Protein AF-A0AA37JKJ1-F1 (afdb_monomer)

InterPro domains:
  IPR002508 N-acetylmuramoyl-L-alanine amidase, catalytic domain [PF01520] (2-113)
  IPR002508 N-acetylmuramoyl-L-alanine amidase, catalytic domain [SM00646] (4-113)
  IPR002508 N-acetylmuramoyl-L-alanine amidase, catalytic domain [cd02696] (2-113)
  IPR007730 Sporulation-like domain [PF05036] (124-194)
  IPR007730 Sporulation-like domain [PS51724] (121-196)
  IPR036680 Sporulation-like domain superfamily [G3DSA:3.30.70.1070] (126-193)
  IPR036680 Sporulation-like domain superfamily [SSF110997] (123-194)
  IPR050695 N-acetylmuramoyl-L-alanine amidase 3 [PTHR30404] (2-116)

Mean predicted aligned error: 9.99 Å

Radius of gyration: 24.41 Å; Cα contacts (8 Å, |Δi|>4): 371; chains: 1; bounding box: 53×32×64 Å

Nearest PDB structures (foldseek):
  1jwq-assembly1_A  TM=8.739E-01  e=6.784E-08  Paenibacillus polymyxa
  7tj4-assembly2_D  TM=7.695E-01  e=9.826E-08  Staphylococcus aureus
  1x60-assembly1_A  TM=9.039E-01  e=7.869E-06  Bacillus subtilis
  1xov-assembly1_A  TM=7.490E-01  e=4.598E-07  Listeria phage PSA
  8tcf-assembly1_C  TM=4.728E-01  e=2.220E-01  synthetic construct

Sequence (199 aa):
MEKATMANEAGADYFVSIHRNAMPIPGSASGVMSLVFENKGVPAQLANNINEELANTGFANLGIIERPGLVVLRRTEMPAVLVEVGFIDNEADNQLFDDNLHAIAEAIANGILTTIREGEAEQPEYYQIQTGAYRIRSLAEQQQNTLRSQGFPAFIVSEDGLFKVRAGAFRELDNAVRMEQELRRYGYNTFLVRRPAVS

Secondary structure (DSSP, 8-state):
-HHHHHHHHTT-S-EEEEEEE--SSTTS--SEEEEESSSSHHHHHHHHHHHHHHHHTT--EEEEEE-TT-HHHHH-SS-EEEEEEEETT-HHHHHHHHHTHHHHHHHHHHHHHHHHHHHHHHS-EEEEEEEEEESSHHHHHHHHHHHHHTT--EEEEEETTEEEEEEEEESSHHHHHHHHHHHHHTT---EEEEEEPP-

Solvent-accessible surface area (backbone atoms only — not comparable to full-atom values): 10563 Å² total; per-residue (Å²): 111,67,71,24,52,54,42,50,76,65,66,46,81,61,44,80,46,83,45,64,38,72,61,99,53,71,54,78,57,75,28,25,37,23,36,22,47,50,86,51,67,69,29,31,49,36,35,48,38,24,41,55,36,38,29,75,73,71,41,49,68,73,50,80,44,70,41,60,84,40,64,59,49,65,60,35,86,39,49,28,32,36,38,25,69,16,18,73,49,13,69,67,39,41,51,53,44,70,78,34,48,68,60,49,53,47,16,45,51,49,8,51,51,51,39,53,52,52,58,56,68,69,44,64,51,22,33,27,30,33,57,48,73,26,82,49,62,67,62,30,51,50,51,30,51,53,38,41,75,72,71,40,64,44,45,76,44,84,56,96,84,24,29,31,22,31,36,54,75,23,80,49,66,69,62,34,51,52,52,46,55,51,43,42,74,74,69,43,62,75,43,82,43,80,42,57,73,87,128

pLDDT: mean 93.98, std 7.83, range [48.06, 98.75]

Foldseek 3Di:
DVLQVVCVVVVHQEAEAEAAAADPDFQPDWFKFKEAQDCDDLLVQLRVQLLVLLVVLPGDRPYYHHDNVDPNRVRHPHRYMYIHQIHPSHPVSVVSCVVCVVSNVVSNVRSNVVSVVVVQVVQQKWKKKWQDKALDVVVLVVVQVVCVVVVFQWDWDCDPNITTIITDTHSDPVVNVVVNVVVVVVVTDIDIDIGGDDD

Organism: NCBI:txid154046

Structure (mmCIF, N/CA/C/O backbone):
data_AF-A0AA37JKJ1-F1
#
_entry.id   AF-A0AA37JKJ1-F1
#
loop_
_atom_site.group_PDB
_atom_site.id
_atom_site.type_symbol
_atom_site.label_atom_id
_atom_site.label_alt_id
_atom_site.label_comp_id
_atom_site.label_asym_id
_atom_site.label_entity_id
_atom_site.label_seq_id
_atom_site.pdbx_PDB_ins_code
_atom_site.Cartn_x
_atom_site.Cartn_y
_atom_site.Cartn_z
_atom_site.occupancy
_atom_site.B_iso_or_equiv
_atom_site.auth_seq_id
_atom_site.auth_comp_id
_atom_site.auth_asym_id
_atom_site.auth_atom_id
_atom_site.pdbx_PDB_model_num
ATOM 1 N N . MET A 1 1 ? -1.568 17.414 -12.843 1.00 62.47 1 MET A N 1
ATOM 2 C CA . MET A 1 1 ? -2.377 18.100 -11.811 1.00 62.47 1 MET A CA 1
ATOM 3 C C . MET A 1 1 ? -3.677 17.345 -11.621 1.00 62.47 1 MET A C 1
ATOM 5 O O . MET A 1 1 ? -3.889 16.849 -10.531 1.00 62.47 1 MET A O 1
ATOM 9 N N . GLU A 1 2 ? -4.422 17.133 -12.705 1.00 83.31 2 GLU A N 1
ATOM 10 C CA . GLU A 1 2 ? -5.650 16.328 -12.757 1.00 83.31 2 GLU A CA 1
ATOM 11 C C . GLU A 1 2 ? -5.558 14.975 -12.025 1.00 83.31 2 GLU A C 1
ATOM 13 O O . GLU A 1 2 ? -6.337 14.740 -11.115 1.00 83.31 2 GLU A O 1
ATOM 18 N N . LYS A 1 3 ? -4.534 14.147 -12.299 1.00 84.31 3 LYS A N 1
ATOM 19 C CA . LYS A 1 3 ? -4.380 12.825 -11.649 1.00 84.31 3 LYS A CA 1
ATOM 20 C C . LYS A 1 3 ? -4.323 12.863 -10.112 1.00 84.31 3 LYS A C 1
ATOM 22 O O . LYS A 1 3 ? -4.917 12.013 -9.465 1.00 84.31 3 LYS A O 1
ATOM 27 N N . ALA A 1 4 ? -3.601 13.828 -9.538 1.00 82.62 4 ALA A N 1
ATOM 28 C CA . ALA A 1 4 ? -3.486 13.953 -8.083 1.00 82.62 4 ALA A CA 1
ATOM 29 C C . ALA A 1 4 ? -4.799 14.465 -7.475 1.00 82.62 4 ALA A C 1
ATOM 31 O O . ALA A 1 4 ? -5.246 13.952 -6.460 1.00 82.62 4 ALA A O 1
ATOM 32 N N . THR A 1 5 ? -5.448 15.427 -8.139 1.00 87.50 5 THR A N 1
ATOM 33 C CA . THR A 1 5 ? -6.762 15.934 -7.727 1.00 87.50 5 THR A CA 1
ATOM 34 C C . THR A 1 5 ? -7.814 14.827 -7.731 1.00 87.50 5 THR A C 1
ATOM 36 O O . THR A 1 5 ? -8.482 14.649 -6.723 1.00 87.50 5 THR A O 1
ATOM 39 N N . MET A 1 6 ? -7.892 14.024 -8.798 1.00 87.75 6 MET A N 1
ATOM 40 C CA . MET A 1 6 ? -8.816 12.885 -8.878 1.00 87.75 6 MET A CA 1
ATOM 41 C C . MET A 1 6 ? -8.603 11.883 -7.738 1.00 87.75 6 MET A C 1
ATOM 43 O O . MET A 1 6 ? -9.569 11.399 -7.158 1.00 87.75 6 MET A O 1
ATOM 47 N N . ALA A 1 7 ? -7.346 11.571 -7.409 1.00 86.81 7 ALA A N 1
ATOM 48 C CA . ALA A 1 7 ? -7.027 10.642 -6.328 1.00 86.81 7 ALA A CA 1
ATOM 49 C C . ALA A 1 7 ? -7.423 11.195 -4.950 1.00 86.81 7 ALA A C 1
ATOM 51 O O . ALA A 1 7 ? -7.985 10.463 -4.136 1.00 86.81 7 ALA A O 1
ATOM 52 N N . ASN A 1 8 ? -7.167 12.484 -4.706 1.00 89.06 8 ASN A N 1
ATOM 53 C CA . ASN A 1 8 ? -7.543 13.145 -3.456 1.00 89.06 8 ASN A CA 1
ATOM 54 C C . ASN A 1 8 ? -9.072 13.221 -3.310 1.00 89.06 8 ASN A C 1
ATOM 56 O O . ASN A 1 8 ? -9.608 12.894 -2.258 1.00 89.06 8 ASN A O 1
ATOM 60 N N . GLU A 1 9 ? -9.788 13.588 -4.378 1.00 87.56 9 GLU A N 1
ATOM 61 C CA . GLU A 1 9 ? -11.257 13.652 -4.390 1.00 87.56 9 GLU A CA 1
ATOM 62 C C . GLU A 1 9 ? -11.914 12.277 -4.202 1.00 87.56 9 GLU A C 1
ATOM 64 O O . GLU A 1 9 ? -12.983 12.185 -3.601 1.00 87.56 9 GLU A O 1
ATOM 69 N N . ALA A 1 10 ? -11.272 11.205 -4.674 1.00 89.19 10 ALA A N 1
ATOM 70 C CA . ALA A 1 10 ? -11.735 9.837 -4.462 1.00 89.19 10 ALA A CA 1
ATOM 71 C C . ALA A 1 10 ? -11.521 9.331 -3.024 1.00 89.19 10 ALA A C 1
ATOM 73 O O . ALA A 1 10 ? -12.070 8.288 -2.675 1.00 89.19 10 ALA A O 1
ATOM 74 N N . GLY A 1 11 ? -10.726 10.031 -2.203 1.00 87.38 11 GLY A N 1
ATOM 75 C CA . GLY A 1 11 ? -10.351 9.565 -0.866 1.00 87.38 11 GLY A CA 1
ATOM 76 C C . GLY A 1 11 ? -9.568 8.249 -0.897 1.00 87.38 11 GLY A C 1
ATOM 77 O O . GLY A 1 11 ? -9.786 7.397 -0.043 1.00 87.38 11 GLY A O 1
ATOM 78 N N . ALA A 1 12 ? -8.719 8.053 -1.912 1.00 89.69 12 ALA A N 1
ATOM 79 C CA . ALA A 1 12 ? -7.990 6.801 -2.106 1.00 89.69 12 ALA A CA 1
ATOM 80 C C . ALA A 1 12 ? -6.967 6.535 -0.985 1.00 89.69 12 ALA A C 1
ATOM 82 O O . ALA A 1 12 ? -6.268 7.452 -0.556 1.00 89.69 12 ALA A O 1
ATOM 83 N N . ASP A 1 13 ? -6.813 5.268 -0.588 1.00 90.75 13 ASP A N 1
ATOM 84 C CA . ASP A 1 13 ? -5.826 4.847 0.421 1.00 90.75 13 ASP A CA 1
ATOM 85 C C . ASP A 1 13 ? -4.379 4.916 -0.094 1.00 90.75 13 ASP A C 1
ATOM 87 O O . ASP A 1 13 ? -3.450 5.183 0.666 1.00 90.75 13 ASP A O 1
ATOM 91 N N . TYR A 1 14 ? -4.188 4.701 -1.399 1.00 94.69 14 TYR A N 1
ATOM 92 C CA . TYR A 1 14 ? -2.889 4.714 -2.071 1.00 94.69 14 TYR A CA 1
ATOM 93 C C . TYR A 1 14 ? -2.989 5.347 -3.455 1.00 94.69 14 TYR A C 1
ATOM 95 O O . TYR A 1 14 ? -3.989 5.197 -4.159 1.00 94.69 14 TYR A O 1
ATOM 103 N N . PHE A 1 15 ? -1.904 5.985 -3.887 1.00 96.44 15 PHE A N 1
ATOM 104 C CA . PHE A 1 15 ? -1.719 6.426 -5.264 1.00 96.44 15 PHE A CA 1
ATOM 105 C C . PHE A 1 15 ? -0.575 5.652 -5.924 1.00 96.44 15 PHE A C 1
ATOM 107 O O . PHE A 1 15 ? 0.578 5.761 -5.510 1.00 96.44 15 PHE A O 1
ATOM 114 N N . VAL A 1 16 ? -0.880 4.911 -6.991 1.00 97.44 16 VAL A N 1
ATOM 115 C CA . VAL A 1 16 ? 0.117 4.175 -7.782 1.00 97.44 16 VAL A CA 1
ATOM 116 C C . VAL A 1 16 ? 0.059 4.652 -9.230 1.00 97.44 16 VAL A C 1
ATOM 118 O O . VAL A 1 16 ? -0.952 4.489 -9.911 1.00 97.44 16 VAL A O 1
ATOM 121 N N . SER A 1 17 ? 1.146 5.258 -9.712 1.00 96.88 17 SER A N 1
ATOM 122 C CA . SER A 1 17 ? 1.283 5.683 -11.110 1.00 96.88 17 SER A CA 1
ATOM 123 C C . SER A 1 17 ? 2.214 4.729 -11.846 1.00 96.88 17 SER A C 1
ATOM 125 O O . SER A 1 17 ? 3.380 4.631 -11.490 1.00 96.88 17 SER A O 1
ATOM 127 N N . ILE A 1 18 ? 1.723 4.050 -12.880 1.00 97.62 18 ILE A N 1
ATOM 128 C CA . ILE A 1 18 ? 2.492 3.051 -13.638 1.00 97.62 18 ILE A CA 1
ATOM 129 C C . ILE A 1 18 ? 3.071 3.698 -14.899 1.00 97.62 18 ILE A C 1
ATOM 131 O O . ILE A 1 18 ? 2.346 4.349 -15.655 1.00 97.62 18 ILE A O 1
ATOM 135 N N . HIS A 1 19 ? 4.377 3.552 -15.099 1.00 97.94 19 HIS A N 1
ATOM 136 C CA . HIS A 1 19 ? 5.162 4.155 -16.173 1.00 97.94 19 HIS A CA 1
ATOM 137 C C . HIS A 1 19 ? 6.137 3.135 -16.791 1.00 97.94 19 HIS A C 1
ATOM 139 O O . HIS A 1 19 ? 6.368 2.056 -16.245 1.00 97.94 19 HIS A O 1
ATOM 145 N N . ARG A 1 20 ? 6.694 3.494 -17.952 1.00 97.62 20 ARG A N 1
ATOM 146 C CA . ARG A 1 20 ? 7.873 2.866 -18.561 1.00 97.62 20 ARG A CA 1
ATOM 147 C C . ARG A 1 20 ? 8.974 3.919 -18.606 1.00 97.62 20 ARG A C 1
ATOM 149 O O . ARG A 1 20 ? 8.712 5.047 -19.036 1.00 97.62 20 ARG A O 1
ATOM 156 N N . ASN A 1 21 ? 10.183 3.538 -18.216 1.00 97.06 21 ASN A N 1
ATOM 157 C CA . ASN A 1 21 ? 11.318 4.447 -18.172 1.00 97.06 21 ASN A CA 1
ATOM 158 C C . ASN A 1 21 ? 11.962 4.592 -19.557 1.00 97.06 21 ASN A C 1
ATOM 160 O O . ASN A 1 21 ? 11.668 3.825 -20.472 1.00 97.06 21 ASN A O 1
ATOM 164 N N . ALA A 1 22 ? 12.856 5.561 -19.711 1.00 96.12 22 ALA A N 1
ATOM 165 C CA . ALA A 1 22 ? 13.700 5.706 -20.891 1.00 96.12 22 ALA A CA 1
ATOM 166 C C . ALA A 1 22 ? 15.017 6.385 -20.509 1.00 96.12 22 ALA A C 1
ATOM 168 O O . ALA A 1 22 ? 15.048 7.254 -19.632 1.00 96.12 22 ALA A O 1
ATOM 169 N N . MET A 1 23 ? 16.098 6.034 -21.197 1.00 95.31 23 MET A N 1
ATOM 170 C CA . MET A 1 23 ? 17.389 6.694 -21.075 1.00 95.31 23 MET A CA 1
ATOM 171 C C . MET A 1 23 ? 17.647 7.655 -22.245 1.00 95.31 23 MET A C 1
ATOM 173 O O . MET A 1 23 ? 17.125 7.491 -23.345 1.00 95.31 23 MET A O 1
ATOM 177 N N . PRO A 1 24 ? 18.505 8.675 -22.053 1.00 94.62 24 PRO A N 1
ATOM 178 C CA . PRO A 1 24 ? 18.978 9.501 -23.165 1.00 94.62 24 PRO A CA 1
ATOM 179 C C . PRO A 1 24 ? 19.784 8.709 -24.205 1.00 94.62 24 PRO A C 1
ATOM 181 O O . PRO A 1 24 ? 19.846 9.106 -25.366 1.00 94.62 24 PRO A O 1
ATOM 184 N N . ILE A 1 25 ? 20.430 7.619 -23.775 1.00 94.94 25 ILE A N 1
ATOM 185 C CA . ILE A 1 25 ? 21.153 6.681 -24.633 1.00 94.94 25 ILE A CA 1
ATOM 186 C C . ILE A 1 25 ? 20.338 5.379 -24.664 1.00 94.94 25 ILE A C 1
ATOM 188 O O . ILE A 1 25 ? 20.306 4.684 -23.648 1.00 94.94 25 ILE A O 1
ATOM 192 N N . PRO A 1 26 ? 19.694 5.039 -25.796 1.00 94.19 26 PRO A N 1
ATOM 193 C CA . PRO A 1 26 ? 18.847 3.854 -25.892 1.00 94.19 26 PRO A CA 1
ATOM 194 C C . PRO A 1 26 ? 19.562 2.570 -25.468 1.00 94.19 26 PRO A C 1
ATOM 196 O O . PRO A 1 26 ? 20.722 2.347 -25.823 1.00 94.19 26 PRO A O 1
ATOM 199 N N . GLY A 1 27 ? 18.866 1.731 -24.703 1.00 93.62 27 GLY A N 1
ATOM 200 C CA . GLY A 1 27 ? 19.362 0.434 -24.241 1.00 93.62 27 GLY A CA 1
ATOM 201 C C . GLY A 1 27 ? 20.450 0.492 -23.163 1.00 93.62 27 GLY A C 1
ATOM 202 O O . GLY A 1 27 ? 20.965 -0.556 -22.779 1.00 93.62 27 GLY A O 1
ATOM 203 N N . SER A 1 28 ? 20.813 1.672 -22.641 1.00 96.12 28 SER A N 1
ATOM 204 C CA . SER A 1 28 ? 21.884 1.786 -21.636 1.00 96.12 28 SER A CA 1
ATOM 205 C C . SER A 1 28 ? 21.468 1.371 -20.219 1.00 96.12 28 SER A C 1
ATOM 207 O O . SER A 1 28 ? 22.306 1.359 -19.319 1.00 96.12 28 SER A O 1
ATOM 209 N N . ALA A 1 29 ? 20.186 1.083 -19.997 1.00 97.06 29 ALA A N 1
ATOM 210 C CA . ALA A 1 29 ? 19.646 0.575 -18.741 1.00 97.06 29 ALA A CA 1
ATOM 211 C C . ALA A 1 29 ? 18.524 -0.439 -19.004 1.00 97.06 29 ALA A C 1
ATOM 213 O O . ALA A 1 29 ? 17.981 -0.507 -20.108 1.00 97.06 29 ALA A O 1
ATOM 214 N N . SER A 1 30 ? 18.232 -1.251 -17.990 1.00 98.12 30 SER A N 1
ATOM 215 C CA . SER A 1 30 ? 17.205 -2.295 -17.987 1.00 98.12 30 SER A CA 1
ATOM 216 C C . SER A 1 30 ? 16.795 -2.576 -16.542 1.00 98.12 30 SER A C 1
ATOM 218 O O . SER A 1 30 ? 17.634 -2.491 -15.640 1.00 98.12 30 SER A O 1
ATOM 220 N N . GLY A 1 31 ? 15.520 -2.898 -16.328 1.00 98.31 31 GLY A N 1
ATOM 221 C CA . GLY A 1 31 ? 14.973 -3.263 -15.022 1.00 98.31 31 GLY A CA 1
ATOM 222 C C . GLY A 1 31 ? 13.933 -2.291 -14.471 1.00 98.31 31 GLY A C 1
ATOM 223 O O . GLY A 1 31 ? 13.611 -1.263 -15.066 1.00 98.31 31 GLY A O 1
ATOM 224 N N . VAL A 1 32 ? 13.396 -2.634 -13.304 1.00 98.69 32 VAL A N 1
ATOM 225 C CA . VAL A 1 32 ? 12.315 -1.908 -12.633 1.00 98.69 32 VAL A CA 1
ATOM 226 C C . VAL A 1 32 ? 12.841 -1.019 -11.521 1.00 98.69 32 VAL A C 1
ATOM 228 O O . VAL A 1 32 ? 13.810 -1.352 -10.841 1.00 98.69 32 VAL A O 1
ATOM 231 N N . MET A 1 33 ? 12.179 0.112 -11.308 1.00 98.56 33 MET A N 1
ATOM 232 C CA . MET A 1 33 ? 12.401 0.962 -10.141 1.00 98.56 33 MET A CA 1
ATOM 233 C C . MET A 1 33 ? 11.098 1.609 -9.705 1.00 98.56 33 MET A C 1
ATOM 235 O O . MET A 1 33 ? 10.149 1.712 -10.477 1.00 98.56 33 MET A O 1
ATOM 239 N N . SER A 1 34 ? 11.091 2.124 -8.484 1.00 98.62 34 SER A N 1
ATOM 240 C CA . SER A 1 34 ? 9.976 2.917 -7.981 1.00 98.62 34 SER A CA 1
ATOM 241 C C . SER A 1 34 ? 10.468 4.273 -7.500 1.00 98.62 34 SER A C 1
ATOM 243 O O . SER A 1 34 ? 11.527 4.391 -6.882 1.00 98.62 34 SER A O 1
ATOM 245 N N . LEU A 1 35 ? 9.699 5.312 -7.800 1.00 98.44 35 LEU A N 1
ATOM 246 C CA . LEU A 1 35 ? 9.973 6.689 -7.427 1.00 98.44 35 LEU A CA 1
ATOM 247 C C . LEU A 1 35 ? 9.019 7.107 -6.311 1.00 98.44 35 LEU A C 1
ATOM 249 O O . LEU A 1 35 ? 7.800 6.972 -6.436 1.00 98.44 35 LEU A O 1
ATOM 253 N N . VAL A 1 36 ? 9.579 7.661 -5.241 1.00 98.19 36 VAL A N 1
ATOM 254 C CA . VAL A 1 36 ? 8.835 8.099 -4.050 1.00 98.19 36 VAL A CA 1
ATOM 255 C C . VAL A 1 36 ? 9.170 9.545 -3.711 1.00 98.19 36 VAL A C 1
ATOM 257 O O . VAL A 1 36 ? 10.201 10.068 -4.136 1.00 98.19 36 VAL A O 1
ATOM 260 N N . PHE A 1 37 ? 8.300 10.227 -2.964 1.00 96.06 37 PHE A N 1
ATOM 261 C CA . PHE A 1 37 ? 8.625 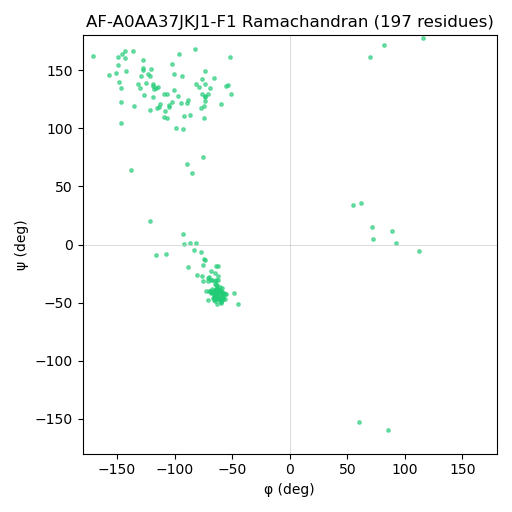11.567 -2.465 1.00 96.06 37 PHE A CA 1
ATOM 262 C C . PHE A 1 37 ? 9.808 11.515 -1.486 1.00 96.06 37 PHE A C 1
ATOM 264 O O . PHE A 1 37 ? 10.728 12.320 -1.592 1.00 96.06 37 PHE A O 1
ATOM 271 N N . GLU A 1 38 ? 9.785 10.530 -0.588 1.00 94.81 38 GLU A N 1
ATOM 272 C CA . GLU A 1 38 ? 10.808 10.245 0.415 1.00 94.81 38 GLU A CA 1
ATOM 273 C C . GLU A 1 38 ? 10.841 8.731 0.662 1.00 94.81 38 GLU A C 1
ATOM 275 O O . GLU A 1 38 ? 9.789 8.086 0.705 1.00 94.81 38 GLU A O 1
ATOM 280 N N . ASN A 1 39 ? 12.030 8.151 0.810 1.00 96.50 39 ASN A N 1
ATOM 281 C CA . ASN A 1 39 ? 12.229 6.717 0.985 1.00 96.50 39 ASN A CA 1
ATOM 282 C C . ASN A 1 39 ? 12.082 6.323 2.460 1.00 96.50 39 ASN A C 1
ATOM 284 O O . ASN A 1 39 ? 13.020 5.862 3.111 1.00 96.50 39 ASN A O 1
ATOM 288 N N . LYS A 1 40 ? 10.884 6.553 3.005 1.00 93.38 40 LYS A N 1
ATOM 289 C CA . LYS A 1 40 ? 10.508 6.131 4.355 1.00 93.38 40 LYS A CA 1
ATOM 290 C C . LYS A 1 40 ? 9.018 5.824 4.468 1.00 93.38 40 LYS A C 1
ATOM 292 O O . LYS A 1 40 ? 8.208 6.311 3.681 1.00 93.38 40 LYS A O 1
ATOM 297 N N . GLY A 1 41 ? 8.664 5.086 5.518 1.00 93.44 41 GLY A N 1
ATOM 298 C CA . GLY A 1 41 ? 7.277 4.778 5.863 1.00 93.44 41 GLY A CA 1
ATOM 299 C C . GLY A 1 41 ? 6.538 4.023 4.757 1.00 93.44 41 GLY A C 1
ATOM 300 O O . GLY A 1 41 ? 7.142 3.322 3.946 1.00 93.44 41 GLY A O 1
ATOM 301 N N . VAL A 1 42 ? 5.219 4.205 4.722 1.00 94.56 42 VAL A N 1
ATOM 302 C CA . VAL A 1 42 ? 4.313 3.460 3.840 1.00 94.56 42 VAL A CA 1
ATOM 303 C C . VAL A 1 42 ? 4.663 3.571 2.342 1.00 94.56 42 VAL A C 1
ATOM 305 O O . VAL A 1 42 ? 4.649 2.538 1.677 1.00 94.56 42 VAL A O 1
ATOM 308 N N . PRO A 1 43 ? 5.031 4.742 1.771 1.00 96.19 43 PRO A N 1
ATOM 309 C CA . PRO A 1 43 ? 5.444 4.815 0.365 1.00 96.19 43 PRO A CA 1
ATOM 310 C C . PRO A 1 43 ? 6.670 3.956 0.032 1.00 96.19 43 PRO A C 1
ATOM 312 O O . PRO A 1 43 ? 6.702 3.330 -1.024 1.00 96.19 43 PRO A O 1
ATOM 315 N N . ALA A 1 44 ? 7.671 3.909 0.919 1.00 97.12 44 ALA A N 1
ATOM 316 C CA . ALA A 1 44 ? 8.869 3.094 0.714 1.00 97.12 44 ALA A CA 1
ATOM 317 C C . ALA A 1 44 ? 8.558 1.599 0.790 1.00 97.12 44 ALA A C 1
ATOM 319 O O . ALA A 1 44 ? 9.025 0.833 -0.047 1.00 97.12 44 ALA A O 1
ATOM 320 N N . GLN A 1 45 ? 7.727 1.198 1.751 1.00 97.31 45 GLN A N 1
ATOM 321 C CA . GLN A 1 45 ? 7.258 -0.179 1.877 1.00 97.31 45 GLN A CA 1
ATOM 322 C C . GLN A 1 45 ? 6.454 -0.614 0.646 1.00 97.31 45 GLN A C 1
ATOM 324 O O . GLN A 1 45 ? 6.740 -1.653 0.060 1.00 97.31 45 GLN A O 1
ATOM 329 N N . LEU A 1 46 ? 5.516 0.225 0.191 1.00 98.12 46 LEU A N 1
ATOM 330 C CA . LEU A 1 46 ? 4.743 -0.016 -1.029 1.00 98.12 46 LEU A CA 1
ATOM 331 C C . LEU A 1 46 ? 5.640 -0.169 -2.260 1.00 98.12 46 LEU A C 1
ATOM 333 O O . LEU A 1 46 ? 5.484 -1.109 -3.036 1.00 98.12 46 LEU A O 1
ATOM 337 N N . ALA A 1 47 ? 6.601 0.739 -2.425 1.00 98.50 47 ALA A N 1
ATOM 338 C CA . ALA A 1 47 ? 7.563 0.699 -3.518 1.00 98.50 47 ALA A CA 1
ATOM 339 C C . ALA A 1 47 ? 8.450 -0.555 -3.472 1.00 98.50 47 ALA A C 1
ATOM 341 O O . ALA A 1 47 ? 8.690 -1.165 -4.513 1.00 98.50 47 ALA A O 1
ATOM 342 N N . ASN A 1 48 ? 8.915 -0.956 -2.284 1.00 98.50 48 ASN A N 1
ATOM 343 C CA . ASN A 1 48 ? 9.727 -2.158 -2.114 1.00 98.50 48 ASN A CA 1
ATOM 344 C C . ASN A 1 48 ? 8.943 -3.414 -2.498 1.00 98.50 48 ASN A C 1
ATOM 346 O O . ASN A 1 48 ? 9.404 -4.182 -3.337 1.00 98.50 48 ASN A O 1
ATOM 350 N N . ASN A 1 49 ? 7.736 -3.573 -1.950 1.00 98.56 49 ASN A N 1
ATOM 351 C CA . ASN A 1 49 ? 6.900 -4.748 -2.182 1.00 98.56 49 ASN A CA 1
ATOM 352 C C . ASN A 1 49 ? 6.545 -4.898 -3.669 1.00 98.56 49 ASN A C 1
ATOM 354 O O . ASN A 1 49 ? 6.626 -5.994 -4.217 1.00 98.56 49 ASN A O 1
ATOM 358 N N . ILE A 1 50 ? 6.210 -3.797 -4.355 1.00 98.75 50 ILE A N 1
ATOM 359 C CA . ILE A 1 50 ? 5.961 -3.825 -5.806 1.00 98.75 50 ILE A CA 1
ATOM 360 C C . ILE A 1 50 ? 7.234 -4.196 -6.580 1.00 98.75 50 ILE A C 1
ATOM 362 O O . ILE A 1 50 ? 7.175 -5.018 -7.494 1.00 98.75 50 ILE A O 1
ATOM 366 N N . ASN A 1 51 ? 8.384 -3.610 -6.240 1.00 98.69 51 ASN A N 1
ATOM 367 C CA . ASN A 1 51 ? 9.637 -3.893 -6.940 1.00 98.69 51 ASN A CA 1
ATOM 368 C C . ASN A 1 51 ? 10.097 -5.350 -6.765 1.00 98.69 51 ASN A C 1
ATOM 370 O O . ASN A 1 51 ? 10.612 -5.932 -7.718 1.00 98.69 51 ASN A O 1
ATOM 374 N N . GLU A 1 52 ? 9.934 -5.933 -5.575 1.00 98.62 52 GLU A N 1
ATOM 375 C CA . GLU A 1 52 ? 10.262 -7.339 -5.309 1.00 98.62 52 GLU A CA 1
ATOM 376 C C . GLU A 1 52 ? 9.391 -8.286 -6.140 1.00 98.62 52 GLU A C 1
ATOM 378 O O . GLU A 1 52 ? 9.917 -9.181 -6.802 1.00 98.62 52 GLU A O 1
ATOM 383 N N . GLU A 1 53 ? 8.080 -8.044 -6.193 1.00 98.62 53 GLU A N 1
ATOM 384 C CA . GLU A 1 53 ? 7.172 -8.840 -7.023 1.00 98.62 53 GLU A CA 1
ATOM 385 C C . GLU A 1 53 ? 7.478 -8.690 -8.518 1.00 98.62 53 GLU A C 1
ATOM 387 O O . GLU A 1 53 ? 7.507 -9.671 -9.260 1.00 98.62 53 GLU A O 1
ATOM 392 N N . LEU A 1 54 ? 7.780 -7.474 -8.980 1.00 98.62 54 LEU A N 1
ATOM 393 C CA . LEU A 1 54 ? 8.190 -7.252 -10.366 1.00 98.62 54 LEU A CA 1
ATOM 394 C C . LEU A 1 54 ? 9.512 -7.954 -10.699 1.00 98.62 54 LEU A C 1
ATOM 396 O O . LEU A 1 54 ? 9.662 -8.472 -11.806 1.00 98.62 54 LEU A O 1
ATOM 400 N N . ALA A 1 55 ? 10.452 -8.032 -9.758 1.00 98.25 55 ALA A N 1
ATOM 401 C CA . ALA A 1 55 ? 11.697 -8.770 -9.953 1.00 98.25 55 ALA A CA 1
ATOM 402 C C . ALA A 1 55 ? 11.451 -10.273 -10.163 1.00 98.25 55 ALA A C 1
ATOM 404 O O . ALA A 1 55 ? 12.119 -10.898 -10.989 1.00 98.25 55 ALA A O 1
ATOM 405 N N . ASN A 1 56 ? 10.436 -10.842 -9.501 1.00 97.50 56 ASN A N 1
ATOM 406 C CA . ASN A 1 56 ? 10.033 -12.241 -9.686 1.00 97.50 56 ASN A CA 1
ATOM 407 C C . ASN A 1 56 ? 9.511 -12.535 -11.104 1.00 97.50 56 ASN A C 1
ATOM 409 O O . ASN A 1 56 ? 9.496 -13.692 -11.521 1.00 97.50 56 ASN A O 1
ATOM 413 N N . THR A 1 57 ? 9.127 -11.504 -11.868 1.00 97.31 57 THR A N 1
ATOM 414 C CA . THR A 1 57 ? 8.731 -11.643 -13.282 1.00 97.31 57 THR A CA 1
ATOM 415 C C . THR A 1 57 ? 9.917 -11.651 -14.252 1.00 97.31 57 THR A C 1
ATOM 417 O O . THR A 1 57 ? 9.724 -11.876 -15.442 1.00 97.31 57 THR A O 1
ATOM 420 N N . GLY A 1 58 ? 11.146 -11.447 -13.762 1.00 97.19 58 GLY A N 1
ATOM 421 C CA . GLY A 1 58 ? 12.381 -11.524 -14.551 1.00 97.19 58 GLY A CA 1
ATOM 422 C C . GLY A 1 58 ? 13.112 -10.194 -14.748 1.00 97.19 58 GLY A C 1
ATOM 423 O O . GLY A 1 58 ? 14.217 -10.193 -15.290 1.00 97.19 58 GLY A O 1
ATOM 424 N N . PHE A 1 59 ? 12.549 -9.068 -14.301 1.00 98.31 59 PHE A N 1
ATOM 425 C CA . PHE A 1 59 ? 13.251 -7.784 -14.339 1.00 98.31 59 PHE A CA 1
ATOM 426 C C . PHE A 1 59 ? 14.356 -7.704 -13.278 1.00 98.31 59 PHE A C 1
ATOM 428 O O . PHE A 1 59 ? 14.229 -8.222 -12.170 1.00 98.31 59 PHE A O 1
ATOM 435 N N . ALA A 1 60 ? 15.418 -6.952 -13.572 1.00 98.38 60 ALA A N 1
ATOM 436 C CA . ALA A 1 60 ? 16.351 -6.518 -12.536 1.00 98.38 60 ALA A CA 1
ATOM 437 C C . ALA A 1 60 ? 15.680 -5.485 -11.611 1.00 98.38 60 ALA A C 1
ATOM 439 O O . ALA A 1 60 ? 15.052 -4.545 -12.093 1.00 98.38 60 ALA A O 1
ATOM 440 N N . ASN A 1 61 ? 15.842 -5.618 -10.292 1.00 98.50 61 ASN A N 1
ATOM 441 C CA . ASN A 1 61 ? 15.370 -4.625 -9.323 1.00 98.50 61 ASN A CA 1
ATOM 442 C C . ASN A 1 61 ? 16.429 -3.530 -9.125 1.00 98.50 61 ASN A C 1
ATOM 444 O O . ASN A 1 61 ? 17.490 -3.782 -8.555 1.00 98.50 61 ASN A O 1
ATOM 448 N N . LEU A 1 62 ? 16.139 -2.313 -9.585 1.00 98.50 62 LEU A N 1
ATOM 449 C CA . LEU A 1 62 ? 17.019 -1.144 -9.462 1.00 98.50 62 LEU A CA 1
ATOM 450 C C . LEU A 1 62 ? 16.735 -0.313 -8.197 1.00 98.50 62 LEU A C 1
ATOM 452 O O . LEU A 1 62 ? 17.404 0.693 -7.955 1.00 98.50 62 LEU A O 1
ATOM 456 N N . GLY A 1 63 ? 15.766 -0.733 -7.380 1.00 98.12 63 GLY A N 1
ATOM 457 C CA . GLY A 1 63 ? 15.469 -0.151 -6.077 1.00 98.12 63 GLY A CA 1
ATOM 458 C C . GLY A 1 63 ? 14.530 1.058 -6.105 1.00 98.12 63 GLY A C 1
ATOM 459 O O . GLY A 1 63 ? 13.735 1.267 -7.027 1.00 98.12 63 GLY A O 1
ATOM 460 N N . ILE A 1 64 ? 14.594 1.833 -5.021 1.00 98.62 64 ILE A N 1
ATOM 461 C CA . ILE A 1 64 ? 13.719 2.977 -4.749 1.00 98.62 64 ILE A CA 1
ATOM 462 C C . ILE A 1 64 ? 14.523 4.267 -4.896 1.00 98.62 64 ILE A C 1
ATOM 464 O O . ILE A 1 64 ? 15.588 4.408 -4.294 1.00 98.62 64 ILE A O 1
ATOM 468 N N . ILE A 1 65 ? 13.999 5.225 -5.662 1.00 97.94 65 ILE A N 1
ATOM 469 C CA . ILE A 1 65 ? 14.646 6.514 -5.923 1.00 97.94 65 ILE A CA 1
ATOM 470 C C . ILE A 1 65 ? 13.767 7.657 -5.413 1.00 97.94 65 ILE A C 1
ATOM 472 O O . ILE A 1 65 ? 12.606 7.800 -5.797 1.00 97.94 65 ILE A O 1
ATOM 476 N N . GLU A 1 66 ? 14.331 8.533 -4.584 1.00 98.12 66 GLU A N 1
ATOM 477 C CA . GLU A 1 66 ? 13.628 9.734 -4.133 1.00 98.12 66 GLU A CA 1
ATOM 478 C C . GLU A 1 66 ? 13.530 10.778 -5.249 1.00 98.12 66 GLU A C 1
ATOM 480 O O . GLU A 1 66 ? 14.517 11.171 -5.876 1.00 98.12 66 GLU A O 1
ATOM 485 N N . ARG A 1 67 ? 12.312 11.256 -5.503 1.00 96.31 67 ARG A N 1
ATOM 486 C CA . ARG A 1 67 ? 11.994 12.250 -6.533 1.00 96.31 67 ARG A CA 1
ATOM 487 C C . ARG A 1 67 ? 10.987 13.284 -6.009 1.00 96.31 67 ARG A C 1
ATOM 489 O O . ARG A 1 67 ? 9.903 13.432 -6.582 1.00 96.31 67 ARG A O 1
ATOM 496 N N . PRO A 1 68 ? 11.350 14.093 -4.994 1.00 91.25 68 PRO A N 1
ATOM 497 C CA . PRO A 1 68 ? 10.443 15.067 -4.371 1.00 91.25 68 PRO A CA 1
ATOM 498 C C . PRO A 1 68 ? 9.953 16.168 -5.330 1.00 91.25 68 PRO A C 1
ATOM 500 O O . PRO A 1 68 ? 8.948 16.834 -5.079 1.00 91.25 68 PRO A O 1
ATOM 503 N N . GLY A 1 69 ? 10.647 16.363 -6.457 1.00 92.69 69 GLY A N 1
ATOM 504 C CA . GLY A 1 69 ? 10.250 17.299 -7.511 1.00 92.69 69 GLY A CA 1
ATOM 505 C 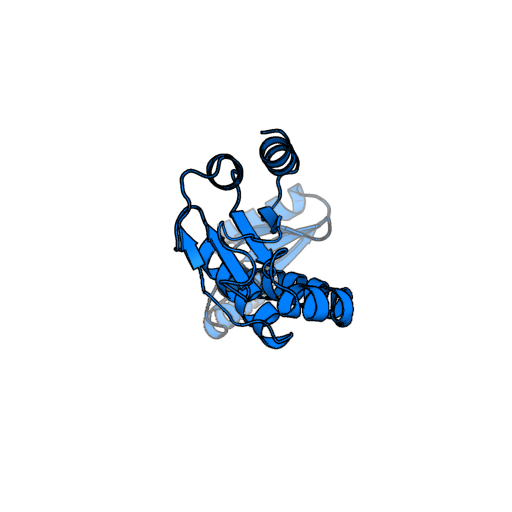C . GLY A 1 69 ? 9.071 16.835 -8.377 1.00 92.69 69 GLY A C 1
ATOM 506 O O . GLY A 1 69 ?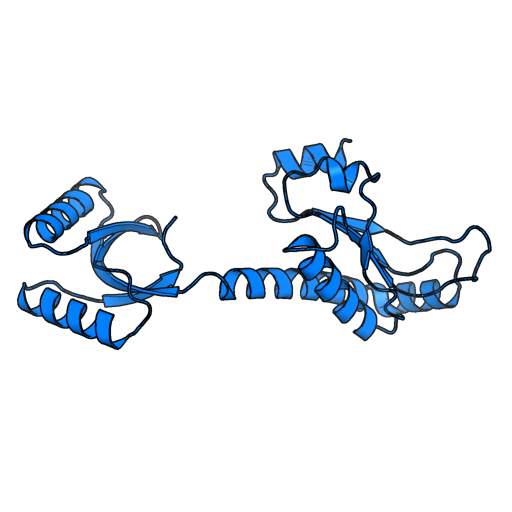 8.522 17.647 -9.124 1.00 92.69 69 GLY A O 1
ATOM 507 N N . LEU A 1 70 ? 8.660 15.562 -8.312 1.00 91.69 70 LEU A N 1
ATOM 508 C CA . LEU A 1 70 ? 7.548 15.058 -9.118 1.00 91.69 70 LEU A CA 1
ATOM 509 C C . LEU A 1 70 ? 6.211 15.555 -8.569 1.00 91.69 70 LEU A C 1
ATOM 511 O O . LEU A 1 70 ? 5.812 15.257 -7.445 1.00 91.69 70 LEU A O 1
ATOM 515 N N . VAL A 1 71 ? 5.485 16.305 -9.402 1.00 90.50 71 VAL A N 1
ATOM 516 C CA . VAL A 1 71 ? 4.236 16.971 -9.005 1.00 90.50 71 VAL A CA 1
ATOM 517 C C . VAL A 1 71 ? 3.185 15.984 -8.507 1.00 90.50 71 VAL A C 1
ATOM 519 O O . VAL A 1 71 ? 2.459 16.327 -7.581 1.00 90.50 71 VAL A O 1
ATOM 522 N N . VAL A 1 72 ? 3.099 14.795 -9.112 1.00 89.00 72 VAL A N 1
ATOM 523 C CA . VAL A 1 72 ? 2.131 13.767 -8.705 1.00 89.00 72 VAL A CA 1
ATOM 524 C C . VAL A 1 72 ? 2.410 13.272 -7.289 1.00 89.00 72 VAL A C 1
ATOM 526 O O . VAL A 1 72 ? 1.502 13.328 -6.478 1.00 89.00 72 VAL A O 1
ATOM 529 N N . LEU A 1 73 ? 3.664 12.951 -6.957 1.00 92.19 73 LEU A N 1
ATOM 530 C CA . LEU A 1 73 ? 4.059 12.478 -5.623 1.00 92.19 73 LEU A CA 1
ATOM 531 C C . LEU A 1 73 ? 3.933 13.565 -4.548 1.00 92.19 73 LEU A C 1
ATOM 533 O O . LEU A 1 73 ? 3.688 13.270 -3.387 1.00 92.19 73 LEU A O 1
ATOM 537 N N . ARG A 1 74 ? 4.114 14.836 -4.929 1.00 90.12 74 ARG A N 1
ATOM 538 C CA . ARG A 1 74 ? 4.047 15.973 -3.999 1.00 90.12 74 ARG A CA 1
ATOM 539 C C . ARG A 1 74 ? 2.619 16.432 -3.688 1.00 90.12 74 ARG A C 1
ATOM 541 O O . ARG A 1 74 ? 2.415 17.112 -2.690 1.00 90.12 74 ARG A O 1
ATOM 548 N N . ARG A 1 75 ? 1.662 16.204 -4.592 1.00 89.75 75 ARG A N 1
ATOM 549 C CA . ARG A 1 75 ? 0.303 16.778 -4.489 1.00 89.75 75 ARG A CA 1
ATOM 550 C C . ARG A 1 75 ? -0.778 15.773 -4.107 1.00 89.75 75 ARG A C 1
ATOM 552 O O . ARG A 1 75 ? -1.909 16.191 -3.878 1.00 89.75 75 ARG A O 1
ATOM 559 N N . THR A 1 76 ? -0.453 14.492 -4.073 1.00 88.38 76 THR A N 1
ATOM 560 C CA . THR A 1 76 ? -1.308 13.451 -3.503 1.00 88.38 76 THR A CA 1
ATOM 561 C C . THR A 1 76 ? -1.298 13.536 -1.979 1.00 88.38 76 THR A C 1
ATOM 563 O O . THR A 1 76 ? -0.245 13.759 -1.387 1.00 88.38 76 THR A O 1
ATOM 566 N N . GLU A 1 77 ? -2.462 13.380 -1.353 1.00 91.19 77 GLU A N 1
ATOM 567 C CA . GLU A 1 77 ? -2.619 13.430 0.113 1.00 91.19 77 GLU A CA 1
ATOM 568 C C . GLU A 1 77 ? -2.411 12.065 0.786 1.00 91.19 77 GLU A C 1
ATOM 570 O O . GLU A 1 77 ? -2.119 11.993 1.978 1.00 91.19 77 GLU A O 1
ATOM 575 N N . MET A 1 78 ? -2.517 10.989 0.009 1.00 93.12 78 MET A N 1
ATOM 576 C CA . MET A 1 78 ? -2.263 9.609 0.414 1.00 93.12 78 MET A CA 1
ATOM 577 C C . MET A 1 78 ? -0.830 9.164 0.057 1.00 93.12 78 MET A C 1
ATOM 579 O O . MET A 1 78 ? -0.174 9.807 -0.774 1.00 93.12 78 MET A O 1
ATOM 583 N N . PRO A 1 79 ? -0.324 8.054 0.636 1.00 94.56 79 PRO A N 1
ATOM 584 C CA . PRO A 1 79 ? 0.939 7.448 0.222 1.00 94.56 79 PRO A CA 1
ATOM 585 C C . PRO A 1 79 ? 0.995 7.206 -1.294 1.00 94.56 79 PRO A C 1
ATOM 587 O O . PRO A 1 79 ? 0.081 6.618 -1.874 1.00 94.56 79 PRO A O 1
ATOM 590 N N . ALA A 1 80 ? 2.076 7.663 -1.932 1.00 96.44 80 ALA A N 1
ATOM 591 C CA . ALA A 1 80 ? 2.191 7.700 -3.385 1.00 96.44 80 ALA A CA 1
ATOM 592 C C . ALA A 1 80 ? 3.498 7.088 -3.898 1.00 96.44 80 ALA A C 1
ATOM 594 O O . ALA A 1 80 ? 4.583 7.419 -3.413 1.00 96.44 80 ALA A O 1
ATOM 595 N N . VAL A 1 81 ? 3.383 6.252 -4.932 1.00 98.25 81 VAL A N 1
ATOM 596 C CA . VAL A 1 81 ? 4.502 5.616 -5.638 1.00 98.25 81 VAL A CA 1
ATOM 597 C C . VAL A 1 81 ? 4.308 5.778 -7.144 1.00 98.25 81 VAL A C 1
ATOM 599 O O . VAL A 1 81 ? 3.202 5.630 -7.669 1.00 98.25 81 VAL A O 1
ATOM 602 N N . LEU A 1 82 ? 5.390 6.080 -7.860 1.00 98.38 82 LEU A N 1
ATOM 603 C CA . LEU A 1 82 ? 5.440 5.972 -9.315 1.00 98.38 82 LEU A CA 1
ATOM 604 C C . LEU A 1 82 ? 6.332 4.787 -9.679 1.00 98.38 82 LEU A C 1
ATOM 606 O O . LEU A 1 82 ? 7.523 4.810 -9.400 1.00 98.38 82 LEU A O 1
ATOM 610 N N . VAL A 1 83 ? 5.747 3.762 -10.284 1.00 98.69 83 VAL A N 1
ATOM 611 C CA . VAL A 1 83 ? 6.424 2.519 -10.655 1.00 98.69 83 VAL A CA 1
ATOM 612 C C . VAL A 1 83 ? 6.889 2.626 -12.102 1.00 98.69 83 VAL A C 1
ATOM 614 O O . VAL A 1 83 ? 6.076 2.831 -13.000 1.00 98.69 83 VAL A O 1
ATOM 617 N N . GLU A 1 84 ? 8.186 2.476 -12.327 1.00 98.50 84 GLU A N 1
ATOM 618 C CA . GLU A 1 84 ? 8.810 2.409 -13.645 1.00 98.50 84 GLU A CA 1
ATOM 619 C C . GLU A 1 84 ? 9.049 0.936 -13.994 1.00 98.50 84 GLU A C 1
ATOM 621 O O . GLU A 1 84 ? 9.994 0.305 -13.511 1.00 98.50 84 GLU A O 1
ATOM 626 N N . VAL A 1 85 ? 8.164 0.363 -14.807 1.00 98.25 85 VAL A N 1
ATOM 627 C CA . VAL A 1 85 ? 8.131 -1.074 -15.098 1.00 98.25 85 VAL A CA 1
ATOM 628 C C . VAL A 1 85 ? 9.024 -1.386 -16.295 1.00 98.25 85 VAL A C 1
ATOM 630 O O . VAL A 1 85 ? 8.505 -1.693 -17.358 1.00 98.25 85 VAL A O 1
ATOM 633 N N . GLY A 1 86 ? 10.345 -1.278 -16.175 1.00 98.00 86 GLY A N 1
ATOM 634 C CA . GLY A 1 86 ? 11.266 -1.492 -17.299 1.00 98.00 86 GLY A CA 1
ATOM 635 C C . GLY A 1 86 ? 11.427 -0.272 -18.211 1.00 98.00 86 GLY A C 1
ATOM 636 O O . GLY A 1 86 ? 10.713 0.729 -18.093 1.00 98.00 86 GLY A O 1
ATOM 637 N N . PHE A 1 87 ? 12.383 -0.362 -19.132 1.00 98.44 87 PHE A N 1
ATOM 638 C CA . PHE A 1 87 ? 12.792 0.705 -20.045 1.00 98.44 87 PHE A CA 1
ATOM 639 C C . PHE A 1 87 ? 12.210 0.497 -21.452 1.00 98.44 87 PHE A C 1
ATOM 641 O O . PHE A 1 87 ? 12.447 -0.527 -22.085 1.00 98.44 87 PHE A O 1
ATOM 648 N N . ILE A 1 88 ? 11.453 1.472 -21.972 1.00 97.75 88 ILE A N 1
ATOM 649 C CA . ILE A 1 88 ? 10.820 1.397 -23.305 1.00 97.75 88 ILE A CA 1
ATOM 650 C C . ILE A 1 88 ? 11.834 1.437 -24.456 1.00 97.75 88 ILE A C 1
ATOM 652 O O . ILE A 1 88 ? 11.549 0.990 -25.564 1.00 97.75 88 ILE A O 1
ATOM 656 N N . ASP A 1 89 ? 13.020 1.979 -24.203 1.00 97.19 89 ASP A N 1
ATOM 657 C CA . ASP A 1 89 ? 14.137 2.049 -25.141 1.00 97.19 89 ASP A CA 1
ATOM 658 C C . ASP A 1 89 ? 15.099 0.855 -25.013 1.00 9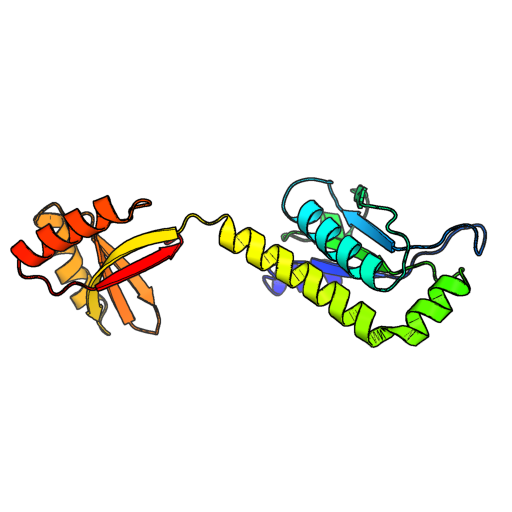7.19 89 ASP A C 1
ATOM 660 O O . ASP A 1 89 ? 16.163 0.859 -25.634 1.00 97.19 89 ASP A O 1
ATOM 664 N N . ASN A 1 90 ? 14.731 -0.168 -24.235 1.00 98.25 90 ASN A N 1
ATOM 665 C CA . ASN A 1 90 ? 15.459 -1.423 -24.110 1.00 98.25 90 ASN A CA 1
ATOM 666 C C . ASN A 1 90 ? 14.641 -2.585 -24.701 1.00 98.25 90 ASN A C 1
ATOM 668 O O . ASN A 1 90 ? 13.526 -2.873 -24.270 1.00 98.25 90 ASN A O 1
ATOM 672 N N . GLU A 1 91 ? 15.207 -3.274 -25.694 1.00 97.75 91 GLU A N 1
ATOM 673 C CA . GLU A 1 91 ? 14.525 -4.357 -26.415 1.00 97.75 91 GLU A CA 1
ATOM 674 C C . GLU A 1 91 ? 14.198 -5.560 -25.517 1.00 97.75 91 GLU A C 1
ATOM 676 O O . GLU A 1 91 ? 13.101 -6.107 -25.611 1.00 97.75 91 GLU A O 1
ATOM 681 N N . ALA A 1 92 ? 15.093 -5.930 -24.595 1.00 97.88 92 ALA A N 1
ATOM 682 C CA . ALA A 1 92 ? 14.864 -7.044 -23.677 1.00 97.88 92 ALA A CA 1
ATOM 683 C C . ALA A 1 92 ? 13.743 -6.732 -22.673 1.00 97.88 92 ALA A C 1
ATOM 685 O O . ALA A 1 92 ? 12.889 -7.581 -22.423 1.00 97.88 92 ALA A O 1
ATOM 686 N N . ASP A 1 93 ? 13.692 -5.503 -22.152 1.00 98.25 93 ASP A N 1
ATOM 687 C CA . ASP A 1 93 ? 12.611 -5.071 -21.260 1.00 98.25 93 ASP A CA 1
ATOM 688 C C . ASP A 1 93 ? 11.265 -4.970 -21.986 1.00 98.25 93 ASP A C 1
ATOM 690 O O . ASP A 1 93 ? 10.222 -5.111 -21.347 1.00 98.25 93 ASP A O 1
ATOM 694 N N . ASN A 1 94 ? 11.251 -4.649 -23.284 1.00 98.12 94 ASN A N 1
ATOM 695 C CA . ASN A 1 94 ? 10.028 -4.643 -24.095 1.00 98.12 94 ASN A CA 1
ATOM 696 C C . ASN A 1 94 ? 9.538 -6.071 -24.340 1.00 98.12 94 ASN A C 1
ATOM 698 O O . ASN A 1 94 ? 8.375 -6.356 -24.075 1.00 98.12 94 ASN A O 1
ATOM 702 N N . GLN A 1 95 ? 10.433 -6.980 -24.739 1.00 98.19 95 GLN A N 1
ATOM 703 C CA . GLN A 1 95 ? 10.091 -8.389 -24.938 1.00 98.19 95 GLN A CA 1
ATOM 704 C C . GLN A 1 95 ? 9.551 -9.018 -23.648 1.00 98.19 95 GLN A C 1
ATOM 706 O O . GLN A 1 95 ? 8.492 -9.639 -23.659 1.00 98.19 95 GLN A O 1
ATOM 711 N N . LEU A 1 96 ? 10.234 -8.800 -22.517 1.00 97.88 96 LEU A N 1
ATOM 712 C CA . LEU A 1 96 ? 9.783 -9.308 -21.223 1.00 97.88 96 LEU A CA 1
ATOM 713 C C . LEU A 1 96 ? 8.406 -8.748 -20.844 1.00 97.88 96 LEU A C 1
ATOM 715 O O . LEU A 1 96 ? 7.572 -9.489 -20.325 1.00 97.88 96 LEU A O 1
ATOM 719 N N . PHE A 1 97 ? 8.169 -7.461 -21.112 1.00 97.69 97 PHE A N 1
ATOM 720 C CA . PHE A 1 97 ? 6.897 -6.803 -20.828 1.00 97.69 97 PHE A CA 1
ATOM 721 C C . PHE A 1 97 ? 5.748 -7.356 -21.670 1.00 97.69 97 PHE A C 1
ATOM 723 O O . PHE A 1 97 ? 4.698 -7.682 -21.118 1.00 97.69 97 PHE A O 1
ATOM 730 N N . ASP A 1 98 ? 5.955 -7.495 -22.977 1.00 97.38 98 ASP A N 1
ATOM 731 C CA . ASP A 1 98 ? 4.934 -7.976 -23.905 1.00 97.38 98 ASP A CA 1
ATOM 732 C C . ASP A 1 98 ? 4.601 -9.456 -23.656 1.00 97.38 98 ASP A C 1
ATOM 734 O O . ASP A 1 98 ? 3.425 -9.825 -23.621 1.00 97.38 98 ASP A O 1
ATOM 738 N N . ASP A 1 99 ? 5.614 -10.288 -23.391 1.00 97.94 99 ASP A N 1
ATOM 739 C CA . ASP A 1 99 ? 5.428 -11.720 -23.126 1.00 97.94 99 ASP A CA 1
ATOM 740 C C . ASP A 1 99 ? 4.762 -11.997 -21.768 1.00 97.94 99 ASP A C 1
ATOM 742 O O . ASP A 1 99 ? 4.074 -13.008 -21.612 1.00 97.94 99 ASP A O 1
ATOM 746 N N . ASN A 1 100 ? 4.952 -11.115 -20.777 1.00 96.94 100 ASN A N 1
ATOM 747 C CA . ASN A 1 100 ? 4.544 -11.353 -19.386 1.00 96.94 100 ASN A CA 1
ATOM 748 C C . ASN A 1 100 ? 3.567 -10.311 -18.831 1.00 96.94 100 ASN A C 1
ATOM 750 O O . ASN A 1 100 ? 3.420 -10.205 -17.613 1.00 96.94 100 ASN A O 1
ATOM 754 N N . LEU A 1 101 ? 2.862 -9.563 -19.685 1.00 96.56 101 LEU A N 1
ATOM 755 C CA . LEU A 1 101 ? 1.997 -8.449 -19.274 1.00 96.56 101 LEU A CA 1
ATOM 756 C C . LEU A 1 101 ? 1.040 -8.804 -18.120 1.00 96.56 101 LEU A C 1
ATOM 758 O O . LEU A 1 101 ? 0.870 -8.021 -17.185 1.00 96.56 101 LEU A O 1
ATOM 762 N N . HIS A 1 102 ? 0.432 -9.995 -18.162 1.00 97.62 102 HIS A N 1
ATOM 763 C CA . HIS A 1 102 ? -0.466 -10.454 -17.100 1.00 97.62 102 HIS A CA 1
ATOM 764 C C . HIS A 1 102 ? 0.272 -10.696 -15.777 1.00 97.62 102 HIS A C 1
ATOM 766 O O . HIS A 1 102 ? -0.188 -10.244 -14.732 1.00 97.62 102 HIS A O 1
ATOM 772 N N . ALA A 1 103 ? 1.422 -11.374 -15.815 1.00 98.06 103 ALA A N 1
ATOM 773 C CA . ALA A 1 103 ? 2.224 -11.642 -14.623 1.00 98.06 103 ALA A CA 1
ATOM 774 C C . ALA A 1 103 ? 2.770 -10.344 -14.007 1.00 98.06 103 ALA A C 1
ATOM 776 O O . ALA A 1 103 ? 2.834 -10.213 -12.792 1.00 98.06 103 ALA A O 1
ATOM 777 N N . ILE A 1 104 ? 3.093 -9.350 -14.837 1.00 98.56 104 ILE A N 1
ATOM 778 C CA . ILE A 1 104 ? 3.512 -8.012 -14.401 1.00 98.56 104 ILE A CA 1
ATOM 779 C C . ILE A 1 104 ? 2.370 -7.277 -13.694 1.00 98.56 104 ILE A C 1
ATOM 781 O O . ILE A 1 104 ? 2.573 -6.691 -12.630 1.00 98.56 104 ILE A O 1
ATOM 785 N N . ALA A 1 105 ? 1.159 -7.309 -14.257 1.00 98.31 105 ALA A N 1
ATOM 786 C CA . ALA A 1 105 ? -0.008 -6.703 -13.621 1.00 98.31 105 ALA A CA 1
ATOM 787 C C . ALA A 1 105 ? -0.336 -7.380 -12.278 1.00 98.31 105 ALA A C 1
ATOM 789 O O . ALA A 1 105 ? -0.626 -6.698 -11.294 1.00 98.31 105 ALA A O 1
ATOM 790 N N . GLU A 1 106 ? -0.242 -8.710 -12.230 1.00 98.56 106 GLU A N 1
ATOM 791 C CA . GLU A 1 106 ? -0.418 -9.499 -11.011 1.00 98.56 106 GLU A CA 1
ATOM 792 C C . GLU A 1 106 ? 0.657 -9.181 -9.965 1.00 98.56 106 GLU A C 1
ATOM 794 O O . GLU A 1 106 ? 0.322 -8.967 -8.804 1.00 98.56 106 GLU A O 1
ATOM 799 N N . ALA A 1 107 ? 1.922 -9.043 -10.369 1.00 98.50 107 ALA A N 1
ATOM 800 C CA . ALA A 1 107 ? 3.018 -8.648 -9.488 1.00 98.50 107 ALA A CA 1
ATOM 801 C C . ALA A 1 107 ? 2.772 -7.280 -8.829 1.00 98.50 107 ALA A C 1
ATOM 803 O O . ALA A 1 107 ? 2.915 -7.136 -7.615 1.00 98.50 107 ALA A O 1
ATOM 804 N N . ILE A 1 108 ? 2.322 -6.282 -9.598 1.00 98.62 108 ILE A N 1
ATOM 805 C CA . ILE A 1 108 ? 1.970 -4.963 -9.047 1.00 98.62 108 ILE A CA 1
ATOM 806 C C . ILE A 1 108 ? 0.813 -5.088 -8.045 1.00 98.62 108 ILE A C 1
ATOM 808 O O . ILE A 1 108 ? 0.876 -4.513 -6.956 1.00 98.62 108 ILE A O 1
ATOM 812 N N . ALA A 1 109 ? -0.230 -5.851 -8.383 1.00 98.31 109 ALA A N 1
ATOM 813 C CA . ALA A 1 109 ? -1.368 -6.070 -7.492 1.00 98.31 109 ALA A CA 1
ATOM 814 C C . ALA A 1 109 ? -0.963 -6.793 -6.195 1.00 98.31 109 ALA A C 1
ATOM 816 O O . ALA A 1 109 ? -1.402 -6.400 -5.113 1.00 98.31 109 ALA A O 1
ATOM 817 N N . ASN A 1 110 ? -0.093 -7.801 -6.288 1.00 98.19 110 ASN A N 1
ATOM 818 C CA . ASN A 1 110 ? 0.439 -8.534 -5.142 1.00 98.19 110 ASN A CA 1
ATOM 819 C C . ASN A 1 110 ? 1.278 -7.627 -4.240 1.00 98.19 110 ASN A C 1
ATOM 821 O O . ASN A 1 110 ? 1.075 -7.641 -3.029 1.00 98.19 110 ASN A O 1
ATOM 825 N N . GLY A 1 111 ? 2.1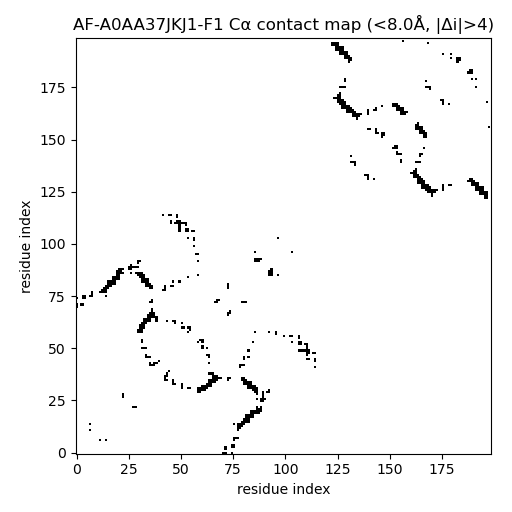34 -6.775 -4.812 1.00 98.25 111 GLY A N 1
ATOM 826 C CA . GLY A 1 111 ? 2.912 -5.801 -4.045 1.00 98.25 111 GLY A CA 1
ATOM 827 C C . GLY A 1 111 ? 2.021 -4.855 -3.234 1.00 98.25 111 GLY A C 1
ATOM 828 O O . GLY A 1 111 ? 2.239 -4.673 -2.035 1.00 98.25 111 GLY A O 1
ATOM 829 N N . ILE A 1 112 ? 0.955 -4.328 -3.853 1.00 98.00 112 ILE A N 1
ATOM 830 C CA . ILE A 1 112 ? -0.048 -3.487 -3.175 1.00 98.00 112 ILE A CA 1
ATOM 831 C C . ILE A 1 112 ? -0.752 -4.267 -2.054 1.00 98.00 112 ILE A C 1
ATOM 833 O O . ILE A 1 112 ? -0.885 -3.771 -0.934 1.00 98.00 112 ILE A O 1
ATOM 837 N N . LEU A 1 113 ? -1.193 -5.497 -2.334 1.00 96.44 113 LEU A N 1
ATOM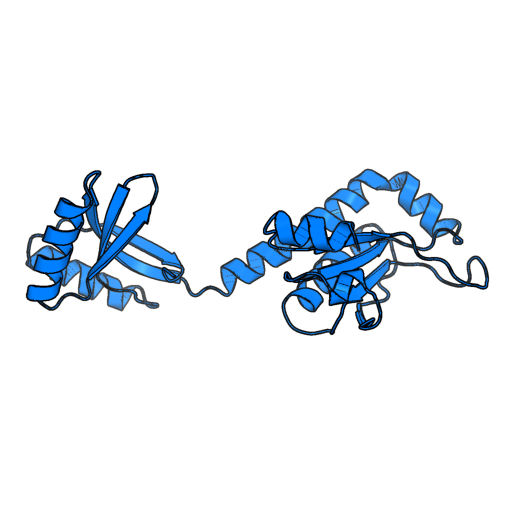 838 C CA . LEU A 1 113 ? -1.899 -6.335 -1.365 1.00 96.44 113 LEU A CA 1
ATOM 839 C C . LEU A 1 113 ? -1.022 -6.696 -0.159 1.00 96.44 113 LEU A C 1
ATOM 841 O O . LEU A 1 113 ? -1.511 -6.714 0.971 1.00 96.44 113 LEU A O 1
ATOM 845 N N . THR A 1 114 ? 0.264 -6.963 -0.383 1.00 95.88 114 THR A N 1
ATOM 846 C CA . THR A 1 114 ? 1.235 -7.213 0.686 1.00 95.88 114 THR A CA 1
ATOM 847 C C . THR A 1 114 ? 1.356 -5.994 1.595 1.00 95.88 114 THR A C 1
ATOM 849 O O . THR A 1 114 ? 1.228 -6.142 2.806 1.00 95.88 114 THR A O 1
ATOM 852 N N . THR A 1 115 ? 1.466 -4.782 1.041 1.00 94.75 115 THR A N 1
ATOM 853 C CA . THR A 1 115 ? 1.511 -3.555 1.855 1.00 94.75 115 THR A CA 1
ATOM 854 C C . THR A 1 115 ? 0.246 -3.347 2.685 1.00 94.75 115 THR A C 1
ATOM 856 O O . THR A 1 115 ? 0.342 -2.972 3.852 1.00 94.75 115 THR A O 1
ATOM 859 N N . ILE A 1 116 ? -0.937 -3.621 2.124 1.00 91.12 116 ILE A N 1
ATOM 860 C CA . ILE A 1 116 ? -2.204 -3.538 2.871 1.00 91.12 116 ILE A CA 1
ATOM 861 C C . ILE A 1 116 ? -2.177 -4.495 4.068 1.00 91.12 116 ILE A C 1
ATOM 863 O O . ILE A 1 116 ? -2.463 -4.090 5.192 1.00 91.12 116 ILE A O 1
ATOM 867 N N . ARG A 1 117 ? -1.777 -5.752 3.845 1.00 88.50 117 ARG A N 1
ATOM 868 C CA . ARG A 1 117 ? -1.703 -6.775 4.901 1.00 88.50 117 ARG A CA 1
ATOM 869 C C . ARG A 1 117 ? -0.693 -6.423 5.986 1.00 88.50 117 ARG A C 1
ATOM 871 O O . ARG A 1 117 ? -0.947 -6.681 7.158 1.00 88.50 117 ARG A O 1
ATOM 878 N N . GLU A 1 118 ? 0.445 -5.854 5.610 1.00 86.69 118 GLU A N 1
ATOM 879 C CA . GLU A 1 118 ? 1.457 -5.410 6.568 1.00 86.69 118 GLU A CA 1
ATOM 880 C C . GLU A 1 118 ? 0.944 -4.235 7.409 1.00 86.69 118 GLU A C 1
ATOM 882 O 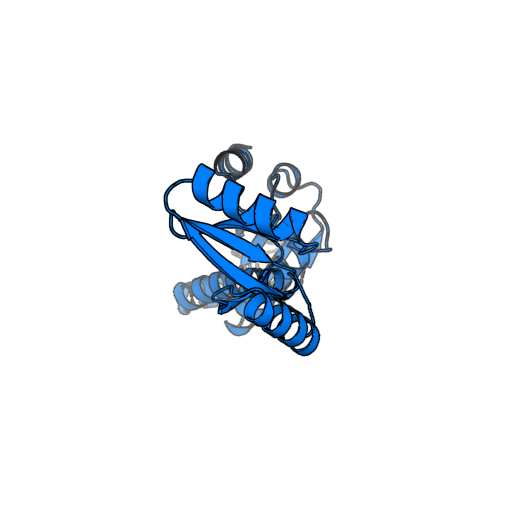O . GLU A 1 118 ? 1.100 -4.249 8.629 1.00 86.69 118 GLU A O 1
ATOM 887 N N 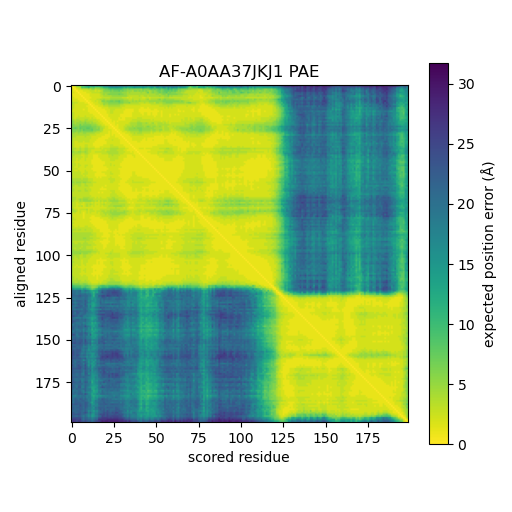. GLY A 1 119 ? 0.233 -3.281 6.798 1.00 79.25 119 GLY A N 1
ATOM 888 C CA . GLY A 1 119 ? -0.441 -2.201 7.523 1.00 79.25 119 GLY A CA 1
ATOM 889 C C . GLY A 1 119 ? -1.546 -2.693 8.469 1.00 79.25 119 GLY A C 1
ATOM 890 O O . GLY A 1 119 ? -1.690 -2.178 9.579 1.00 79.25 119 GLY A O 1
ATOM 891 N N . GLU A 1 120 ? -2.306 -3.720 8.076 1.00 72.12 120 GLU A N 1
ATOM 892 C CA . GLU A 1 120 ? -3.292 -4.378 8.946 1.00 72.12 120 GLU A CA 1
ATOM 893 C C . GLU A 1 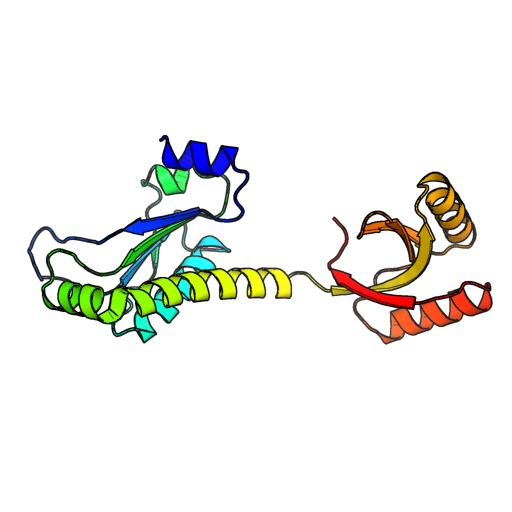120 ? -2.631 -5.146 10.101 1.00 72.12 120 GLU A C 1
ATOM 895 O O . GLU A 1 120 ? -3.137 -5.122 11.222 1.00 72.12 120 GLU A O 1
ATOM 900 N N . ALA A 1 121 ? -1.492 -5.802 9.859 1.00 62.94 121 ALA A N 1
ATOM 901 C CA . ALA A 1 121 ? -0.747 -6.538 10.881 1.00 62.94 121 ALA A CA 1
ATOM 902 C C . ALA A 1 121 ? -0.080 -5.615 11.917 1.00 62.94 121 ALA A C 1
ATOM 904 O O . ALA A 1 121 ? 0.101 -6.013 13.071 1.00 62.94 121 ALA A O 1
ATOM 905 N N . GLU A 1 122 ? 0.264 -4.384 11.531 1.00 63.84 122 GLU A N 1
ATOM 906 C CA . GLU A 1 122 ? 0.795 -3.366 12.443 1.00 63.84 122 GLU A CA 1
ATOM 907 C C . GLU A 1 122 ? -0.272 -2.736 13.349 1.00 63.84 122 GLU A C 1
ATOM 909 O O . GLU A 1 122 ? 0.073 -2.163 14.386 1.00 63.84 122 GLU A O 1
ATOM 914 N N . GLN A 1 123 ? -1.564 -2.864 13.024 1.00 64.50 123 GLN A N 1
ATOM 915 C CA . GLN A 1 123 ? -2.646 -2.448 13.915 1.00 64.50 123 GLN A CA 1
ATOM 916 C C . GLN A 1 123 ? -2.771 -3.477 15.049 1.00 64.50 123 GLN A C 1
ATOM 918 O O . GLN A 1 123 ? -3.239 -4.593 14.812 1.00 64.50 123 GLN A O 1
ATOM 923 N N . PRO A 1 124 ? -2.385 -3.152 16.301 1.00 69.75 124 PRO A N 1
ATOM 924 C CA . PRO A 1 124 ? -2.488 -4.118 17.381 1.00 69.75 124 PRO A CA 1
ATOM 925 C C . PRO A 1 124 ? -3.947 -4.546 17.537 1.00 69.75 124 PRO A C 1
ATOM 927 O O . PRO A 1 124 ? -4.833 -3.726 17.786 1.00 69.75 124 PRO A O 1
ATOM 930 N N . GLU A 1 125 ? -4.201 -5.842 17.392 1.00 83.88 125 GLU A N 1
ATOM 931 C CA . GLU A 1 125 ? -5.502 -6.404 17.714 1.00 83.88 125 GLU A CA 1
ATOM 932 C C . GLU A 1 125 ? -5.662 -6.518 19.229 1.00 83.88 125 GLU A C 1
ATOM 934 O O . GLU A 1 125 ? -4.742 -6.869 19.972 1.00 83.88 125 GLU A O 1
ATOM 939 N N . TYR A 1 126 ? -6.876 -6.250 19.685 1.00 89.69 126 TYR A N 1
ATOM 940 C CA . TYR A 1 126 ? -7.280 -6.339 21.070 1.00 89.69 126 TYR A CA 1
ATOM 941 C C . TYR A 1 126 ? -8.397 -7.368 21.206 1.00 89.69 126 TYR A C 1
ATOM 943 O O . TYR A 1 126 ? -9.350 -7.413 20.423 1.00 89.69 126 TYR A O 1
ATOM 951 N N . TYR A 1 127 ? -8.302 -8.164 22.259 1.00 94.38 127 TYR A N 1
ATOM 952 C CA . TYR A 1 127 ? -9.400 -8.942 22.793 1.00 94.38 127 TYR A CA 1
ATOM 953 C C . TYR A 1 127 ? -10.374 -8.007 23.510 1.00 94.38 127 TYR A C 1
ATOM 955 O O . TYR A 1 127 ? -9.996 -7.271 24.423 1.00 94.38 127 TYR A O 1
ATOM 963 N N . GLN A 1 128 ? -11.631 -8.033 23.094 1.00 95.62 128 GLN A N 1
ATOM 964 C CA . GLN A 1 128 ? -12.723 -7.242 23.654 1.00 95.62 128 GLN A CA 1
ATOM 965 C C . GLN A 1 128 ? -13.868 -8.194 24.000 1.00 95.62 128 GLN A C 1
ATOM 967 O O . GLN A 1 128 ? -14.036 -9.231 23.355 1.00 95.62 128 GLN A O 1
ATOM 972 N N . ILE A 1 129 ? -14.669 -7.865 25.011 1.00 97.31 129 ILE A N 1
ATOM 973 C CA . ILE A 1 129 ? -15.785 -8.717 25.424 1.00 97.31 129 ILE A CA 1
ATOM 974 C C . ILE A 1 129 ? -17.079 -8.048 24.984 1.00 97.31 129 ILE A C 1
ATOM 976 O O . ILE A 1 129 ? -17.475 -7.033 25.550 1.00 97.31 129 ILE A O 1
ATOM 980 N N . GLN A 1 130 ? -17.751 -8.601 23.980 1.00 97.94 130 GLN A N 1
ATOM 981 C CA . GLN A 1 130 ? -19.075 -8.140 23.581 1.00 97.94 130 GLN A CA 1
ATOM 982 C C . GLN A 1 130 ? -20.126 -8.635 24.574 1.00 97.94 130 GLN A C 1
ATOM 984 O O . GLN A 1 130 ? -20.196 -9.829 24.858 1.00 97.94 130 GLN A O 1
ATOM 989 N N . THR A 1 131 ? -20.962 -7.722 25.062 1.00 97.88 131 THR A N 1
ATOM 990 C CA . THR A 1 131 ? -22.025 -7.991 26.045 1.00 97.88 131 THR A CA 1
ATOM 991 C C . THR A 1 131 ? -23.432 -7.742 25.497 1.00 97.88 131 THR A C 1
ATOM 993 O O . THR A 1 131 ? -24.422 -8.095 26.140 1.00 97.88 131 THR A O 1
ATOM 996 N N . GLY A 1 132 ? -23.545 -7.158 24.301 1.00 96.94 132 GLY A N 1
ATOM 997 C CA . GLY A 1 132 ? -24.821 -6.922 23.630 1.00 96.94 132 GLY A CA 1
ATOM 998 C C . GLY A 1 132 ? -24.658 -6.449 22.188 1.00 96.94 132 GLY A C 1
ATOM 999 O O . GLY A 1 132 ? -23.586 -6.003 21.780 1.00 96.94 132 GLY A O 1
ATOM 1000 N N . ALA A 1 133 ? -25.730 -6.558 21.405 1.00 97.50 133 ALA A N 1
ATOM 1001 C CA . ALA A 1 133 ? -25.818 -6.045 20.042 1.00 97.50 133 ALA A CA 1
ATOM 1002 C C . ALA A 1 133 ? -27.253 -5.583 19.765 1.00 97.50 133 ALA A C 1
ATOM 1004 O O . ALA A 1 133 ? -28.196 -6.363 19.895 1.00 97.50 133 ALA A O 1
ATOM 1005 N N . TYR A 1 134 ? -27.423 -4.315 19.392 1.00 97.81 134 TYR A N 1
ATOM 1006 C CA . TYR A 1 134 ? -28.736 -3.680 19.276 1.00 97.81 134 TYR A CA 1
ATOM 1007 C C . TYR A 1 134 ? -28.899 -2.987 17.930 1.00 97.81 134 TYR A C 1
ATOM 1009 O O . TYR A 1 134 ? -27.967 -2.378 17.423 1.00 97.81 134 TYR A O 1
ATOM 1017 N N . ARG A 1 135 ? -30.112 -3.000 17.373 1.00 97.56 135 ARG A N 1
ATOM 1018 C CA . ARG A 1 135 ? -30.450 -2.151 16.214 1.00 97.56 135 ARG A CA 1
ATOM 1019 C C . ARG A 1 135 ? -30.671 -0.689 16.599 1.00 97.56 135 ARG A C 1
ATOM 1021 O O . ARG A 1 135 ? -30.496 0.202 15.781 1.00 97.56 135 ARG A O 1
ATOM 1028 N N . ILE A 1 136 ? -31.077 -0.448 17.844 1.00 97.50 136 ILE A N 1
ATOM 1029 C CA . ILE A 1 136 ? -31.428 0.878 18.349 1.00 97.50 136 ILE A CA 1
ATOM 1030 C C . ILE A 1 136 ? -30.292 1.368 19.243 1.00 97.50 136 ILE A C 1
ATOM 1032 O O . ILE A 1 136 ? -29.992 0.746 20.262 1.00 97.50 136 ILE A O 1
ATOM 1036 N N . ARG A 1 137 ? -29.689 2.501 18.871 1.00 96.69 137 ARG A N 1
ATOM 1037 C CA . ARG A 1 137 ? -28.550 3.104 19.578 1.00 96.69 137 ARG A CA 1
ATOM 1038 C C . ARG A 1 137 ? -28.828 3.356 21.062 1.00 96.69 137 ARG A C 1
ATOM 1040 O O . ARG A 1 137 ? -27.986 3.024 21.886 1.00 96.69 137 ARG A O 1
ATOM 1047 N N . SER A 1 138 ? -30.010 3.865 21.412 1.00 98.06 138 SER A N 1
ATOM 1048 C CA . SER A 1 138 ? -30.350 4.186 22.807 1.00 98.06 138 SER A CA 1
ATOM 1049 C C . SER A 1 138 ? -30.344 2.964 23.735 1.00 98.06 138 SER A C 1
ATOM 1051 O O . SER A 1 138 ? -29.986 3.091 24.903 1.00 98.06 138 SER A O 1
ATOM 1053 N N . LEU A 1 139 ? -30.669 1.766 23.228 1.00 98.12 139 LEU A N 1
ATOM 1054 C CA . LEU A 1 139 ? -30.577 0.523 24.006 1.00 98.12 139 LEU A CA 1
ATOM 1055 C C . LEU A 1 139 ? -29.118 0.129 24.272 1.00 98.12 139 LEU A C 1
ATOM 1057 O O . LEU A 1 139 ? -28.781 -0.292 25.378 1.00 98.12 139 LEU A O 1
ATOM 1061 N N . ALA A 1 140 ? -28.245 0.311 23.277 1.00 98.19 140 ALA A N 1
ATOM 1062 C CA . ALA A 1 140 ? -26.812 0.090 23.438 1.00 98.19 140 ALA A CA 1
ATOM 1063 C C . ALA A 1 140 ? -26.200 1.093 24.431 1.00 98.19 140 ALA A C 1
ATOM 1065 O O . ALA A 1 140 ? -25.410 0.705 25.289 1.00 98.19 140 ALA A O 1
ATOM 1066 N N . GLU A 1 141 ? -26.600 2.366 24.359 1.00 98.38 141 GLU A N 1
ATOM 1067 C CA . GLU A 1 141 ? -26.180 3.421 25.293 1.00 98.38 141 GLU A CA 1
ATOM 1068 C C . GLU A 1 141 ? -26.647 3.135 26.721 1.00 98.38 141 GLU A C 1
ATOM 1070 O O . GLU A 1 141 ? -25.869 3.289 27.662 1.00 98.38 141 GLU A O 1
ATOM 1075 N N . GLN A 1 142 ? -27.874 2.638 26.900 1.00 98.44 142 GLN A N 1
ATOM 1076 C CA . GLN A 1 142 ? -28.359 2.215 28.211 1.00 98.44 142 GLN A CA 1
ATOM 1077 C C . GLN A 1 142 ? -27.478 1.106 28.804 1.00 98.44 142 GLN A C 1
ATOM 1079 O O . GLN A 1 142 ? -27.010 1.254 29.933 1.00 98.44 142 GLN A O 1
ATOM 1084 N N . GLN A 1 143 ? -27.195 0.034 28.052 1.00 98.31 143 GLN A N 1
ATOM 1085 C CA . GLN A 1 143 ? -26.333 -1.050 28.543 1.00 98.31 143 GLN A CA 1
ATOM 1086 C C . GLN A 1 143 ? -24.898 -0.567 28.801 1.00 98.31 143 GLN A C 1
ATOM 1088 O O . GLN A 1 143 ? -24.313 -0.910 29.828 1.00 98.31 143 GLN A O 1
ATOM 1093 N N . GLN A 1 144 ? -24.332 0.252 27.908 1.00 98.38 144 GLN A N 1
ATOM 1094 C CA . GLN A 1 144 ? -23.007 0.847 28.093 1.00 98.38 144 GLN A CA 1
ATOM 1095 C C . GLN A 1 144 ? -22.939 1.643 29.402 1.00 98.38 144 GLN A C 1
ATOM 1097 O O . GLN A 1 144 ? -21.992 1.477 30.170 1.00 98.38 144 GLN A O 1
ATOM 1102 N N . ASN A 1 145 ? -23.937 2.484 29.675 1.00 98.38 145 ASN A N 1
ATOM 1103 C CA . ASN A 1 145 ? -23.994 3.279 30.897 1.00 98.38 145 ASN A CA 1
ATOM 1104 C C . ASN A 1 145 ? -24.143 2.397 32.142 1.00 98.38 145 ASN A C 1
ATOM 1106 O O . ASN A 1 145 ? -23.476 2.653 33.143 1.00 98.38 145 ASN A O 1
ATOM 1110 N N . THR A 1 146 ? -24.937 1.322 32.078 1.00 98.31 146 THR A N 1
ATOM 1111 C CA . THR A 1 146 ? -25.024 0.336 33.166 1.00 98.31 146 THR A CA 1
ATOM 1112 C C . THR A 1 146 ? -23.666 -0.312 33.441 1.00 98.31 146 THR A C 1
ATOM 1114 O O . THR A 1 146 ? -23.213 -0.304 34.585 1.00 98.31 146 THR A O 1
ATOM 1117 N N . LEU A 1 147 ? -22.973 -0.795 32.409 1.00 98.19 147 LEU A N 1
ATOM 1118 C CA . LEU A 1 147 ? -21.639 -1.387 32.543 1.00 98.19 147 LEU A CA 1
ATOM 1119 C C . LEU A 1 147 ? -20.632 -0.395 33.136 1.00 98.19 147 LEU A C 1
ATOM 1121 O O . LEU A 1 147 ? -19.921 -0.733 34.080 1.00 98.19 147 LEU A O 1
ATOM 1125 N N . ARG A 1 148 ? -20.621 0.850 32.648 1.00 97.94 148 ARG A N 1
ATOM 1126 C CA . ARG A 1 148 ? -19.759 1.916 33.182 1.00 97.94 148 ARG A CA 1
ATOM 1127 C C . ARG A 1 148 ? -20.061 2.224 34.644 1.00 97.94 148 ARG A C 1
ATOM 1129 O O . ARG A 1 148 ? -19.131 2.382 35.426 1.00 97.94 148 ARG A O 1
ATOM 1136 N N . SER A 1 149 ? -21.337 2.259 35.035 1.00 97.88 149 SER A N 1
ATOM 1137 C CA . SER A 1 149 ? -21.731 2.478 36.435 1.00 97.88 149 SER A CA 1
ATOM 1138 C C . SER A 1 149 ? -21.293 1.344 37.369 1.00 97.88 149 SER A C 1
ATOM 1140 O O . SER A 1 149 ? -21.089 1.571 38.556 1.00 97.88 149 SER A O 1
ATOM 1142 N N . GLN A 1 150 ? -21.103 0.138 36.824 1.00 97.56 150 GLN A N 1
ATOM 1143 C CA . GLN A 1 150 ? -20.561 -1.025 37.529 1.00 97.56 150 GLN A CA 1
ATOM 1144 C C . GLN A 1 150 ? -19.024 -1.085 37.498 1.00 97.56 150 GLN A C 1
ATOM 1146 O O . GLN A 1 150 ? -18.447 -2.017 38.046 1.00 97.56 150 GLN A O 1
ATOM 1151 N N . GLY A 1 151 ? -18.359 -0.100 36.882 1.00 96.81 151 GLY A N 1
ATOM 1152 C CA . GLY A 1 151 ? -16.900 -0.010 36.808 1.00 96.81 151 GLY A CA 1
ATOM 1153 C C . GLY A 1 151 ? -16.276 -0.658 35.571 1.00 96.81 151 GLY A C 1
ATOM 1154 O O . GLY A 1 151 ? -15.057 -0.607 35.412 1.00 96.81 151 GLY A O 1
ATOM 1155 N N . PHE A 1 152 ? -17.070 -1.227 34.661 1.00 97.44 152 PHE A N 1
ATOM 1156 C CA . PHE A 1 152 ? -16.535 -1.841 33.450 1.00 97.44 152 PHE A CA 1
ATOM 1157 C C . PHE A 1 152 ? -16.184 -0.785 32.388 1.00 97.44 152 PHE A C 1
ATOM 1159 O O . PHE A 1 152 ? -16.999 0.101 32.100 1.00 97.44 152 PHE A O 1
ATOM 1166 N N . PRO A 1 153 ? -15.013 -0.890 31.729 1.00 96.12 153 PRO A N 1
ATOM 1167 C CA . PRO A 1 153 ? -14.610 0.015 30.653 1.00 96.12 153 PRO A CA 1
ATOM 1168 C C . PRO A 1 153 ? -15.375 -0.303 29.357 1.00 96.12 153 PRO A C 1
ATOM 1170 O O . PRO A 1 153 ? -14.842 -0.926 28.438 1.00 96.12 153 PRO A O 1
ATOM 1173 N N . ALA A 1 154 ? -16.652 0.085 29.300 1.00 97.00 154 ALA A N 1
ATOM 1174 C CA . ALA A 1 154 ? -17.540 -0.223 28.182 1.00 97.00 154 ALA A CA 1
ATOM 1175 C C . ALA A 1 154 ? -17.587 0.872 27.104 1.00 97.00 154 ALA A C 1
ATOM 1177 O O . ALA A 1 154 ? -17.560 2.075 27.392 1.00 97.00 154 ALA A O 1
ATOM 1178 N N . PHE A 1 155 ? -17.721 0.448 25.851 1.00 96.38 155 PHE A N 1
ATOM 1179 C CA . PHE A 1 155 ? -17.842 1.287 24.659 1.00 96.38 155 PHE A CA 1
ATOM 1180 C C . PHE A 1 155 ? -18.813 0.656 23.643 1.00 96.38 155 PHE A C 1
ATOM 1182 O O . PHE A 1 155 ? -19.227 -0.494 23.794 1.00 96.38 155 PHE A O 1
ATOM 1189 N N . ILE A 1 156 ? -19.237 1.435 22.645 1.00 96.62 156 ILE A N 1
ATOM 1190 C CA . ILE A 1 156 ? -20.151 0.986 21.583 1.00 96.62 156 ILE A CA 1
ATOM 1191 C C . ILE A 1 156 ? -19.401 1.010 20.257 1.00 96.62 156 ILE A C 1
ATOM 1193 O O . ILE A 1 156 ? -18.735 1.995 19.953 1.00 96.62 156 ILE A O 1
ATOM 1197 N N . VAL A 1 157 ? -19.557 -0.050 19.468 1.00 93.88 157 VAL A N 1
ATOM 1198 C CA . VAL A 1 157 ? -19.025 -0.178 18.107 1.00 93.88 157 VAL A CA 1
ATOM 1199 C C . VAL A 1 157 ? -20.190 -0.325 17.133 1.00 93.88 157 VAL A C 1
ATOM 1201 O O . VAL A 1 157 ? -21.104 -1.108 17.389 1.00 93.88 157 VAL A O 1
ATOM 1204 N N . SER A 1 158 ? -20.169 0.419 16.027 1.00 92.88 158 SER A N 1
ATOM 1205 C CA . SER A 1 158 ? -21.133 0.252 14.935 1.00 92.88 158 SER A CA 1
ATOM 1206 C C . SER A 1 158 ? -20.560 -0.727 13.910 1.00 92.88 158 SER A C 1
ATOM 1208 O O . SER A 1 158 ? -19.589 -0.403 13.239 1.00 92.88 158 SER A O 1
ATOM 1210 N N . GLU A 1 159 ? -21.128 -1.927 13.803 1.00 89.06 159 GLU A N 1
ATOM 1211 C CA . GLU A 1 159 ? -20.630 -3.006 12.933 1.00 89.06 159 GLU A CA 1
ATOM 1212 C C . GLU A 1 159 ? -21.831 -3.816 12.414 1.00 89.06 159 GLU A C 1
ATOM 1214 O O . GLU A 1 159 ? -22.741 -4.130 13.185 1.00 89.06 159 GLU A O 1
ATOM 1219 N N . ASP A 1 160 ? -21.861 -4.132 11.116 1.00 89.44 160 ASP A N 1
ATOM 1220 C CA . ASP A 1 160 ? -22.940 -4.890 10.449 1.00 89.44 160 ASP A CA 1
ATOM 1221 C C . ASP A 1 160 ? -24.354 -4.297 10.638 1.00 89.44 160 ASP A C 1
ATOM 1223 O O . ASP A 1 160 ? -25.345 -5.017 10.776 1.00 89.44 160 ASP A O 1
ATOM 1227 N N . GLY A 1 161 ? -24.462 -2.964 10.707 1.00 91.75 161 GLY A N 1
ATOM 1228 C CA . GLY A 1 161 ? -25.736 -2.273 10.953 1.00 91.75 161 GLY A CA 1
ATOM 1229 C C . GLY A 1 161 ? -26.272 -2.416 12.386 1.00 91.75 161 GLY A C 1
ATOM 1230 O O . GLY A 1 161 ? -27.446 -2.130 12.635 1.00 91.75 161 GLY A O 1
ATOM 1231 N N . LEU A 1 162 ? -25.438 -2.858 13.333 1.00 96.19 162 LEU A N 1
ATOM 1232 C CA . LEU A 1 162 ? -25.766 -2.999 14.751 1.00 96.19 162 LEU A CA 1
ATOM 1233 C C . LEU A 1 162 ? -24.843 -2.145 15.626 1.00 96.19 162 LEU A C 1
ATOM 1235 O O . LEU A 1 162 ? -23.671 -1.945 15.325 1.00 96.19 162 LEU A O 1
ATOM 1239 N N . PHE A 1 163 ? -25.365 -1.719 16.773 1.00 97.44 163 PHE A N 1
ATOM 1240 C CA . PHE A 1 163 ? -24.621 -1.119 17.875 1.00 97.44 163 PHE A CA 1
ATOM 1241 C C . PHE A 1 163 ? -24.217 -2.221 18.860 1.00 97.44 163 PHE A C 1
ATOM 1243 O O . PHE A 1 163 ? -25.032 -2.685 19.664 1.00 97.44 163 PHE A O 1
ATOM 1250 N N . LYS A 1 164 ? -22.966 -2.673 18.767 1.00 97.25 164 LYS A N 1
ATOM 1251 C CA . LYS A 1 164 ? -22.379 -3.724 19.605 1.00 97.25 164 LYS A CA 1
ATOM 1252 C C . LYS A 1 164 ? -21.771 -3.091 20.856 1.00 97.25 164 LYS A C 1
ATOM 1254 O O . LYS A 1 164 ? -20.902 -2.227 20.754 1.00 97.25 164 LYS A O 1
ATOM 1259 N N . VAL A 1 165 ? -22.229 -3.506 22.032 1.00 97.50 165 VAL A N 1
ATOM 1260 C CA . VAL A 1 165 ? -21.689 -3.053 23.320 1.00 97.50 165 VAL A CA 1
ATOM 1261 C C . VAL A 1 165 ? -20.543 -3.976 23.696 1.00 97.50 165 VAL A C 1
ATOM 1263 O O . VAL A 1 165 ? -20.716 -5.197 23.738 1.00 97.50 165 VAL A O 1
ATOM 1266 N N . ARG A 1 166 ? -19.364 -3.401 23.932 1.00 97.19 166 ARG A N 1
ATOM 1267 C CA . ARG A 1 166 ? -18.141 -4.131 24.272 1.00 97.19 166 ARG A CA 1
ATOM 1268 C C . ARG A 1 166 ? -17.520 -3.575 25.547 1.00 97.19 166 ARG A C 1
ATOM 1270 O O . ARG A 1 166 ? -17.699 -2.401 25.858 1.00 97.19 166 ARG A O 1
ATOM 1277 N N . ALA A 1 167 ? -16.799 -4.417 26.275 1.00 96.56 167 ALA A N 1
ATOM 1278 C CA . ALA A 1 167 ? -16.094 -4.076 27.500 1.00 96.56 167 ALA A CA 1
ATOM 1279 C C . ALA A 1 167 ? -14.622 -4.493 27.408 1.00 96.56 167 ALA A C 1
ATOM 1281 O O . ALA A 1 167 ? -14.309 -5.642 27.089 1.00 96.56 167 ALA A O 1
ATOM 1282 N N . GLY A 1 168 ? -13.737 -3.542 27.715 1.00 93.62 168 GLY A N 1
ATOM 1283 C CA . GLY A 1 168 ? -12.288 -3.723 27.703 1.00 93.62 168 GLY A CA 1
ATOM 1284 C C . GLY A 1 168 ? -11.678 -3.890 26.307 1.00 93.62 168 GLY A C 1
ATOM 1285 O O . GLY A 1 168 ? -12.358 -4.191 25.327 1.00 93.62 168 GLY A O 1
ATOM 1286 N N . ALA A 1 169 ? -10.367 -3.675 26.236 1.00 93.56 169 ALA A N 1
ATOM 1287 C CA . ALA A 1 169 ? -9.542 -3.910 25.058 1.00 93.56 169 ALA A CA 1
ATOM 1288 C C . ALA A 1 169 ? -8.158 -4.363 25.536 1.00 93.56 169 ALA A C 1
ATOM 1290 O O . ALA A 1 169 ? -7.373 -3.565 26.048 1.00 93.56 169 ALA A O 1
ATOM 1291 N N . PHE A 1 170 ? -7.870 -5.657 25.420 1.00 93.44 170 PHE A N 1
ATOM 1292 C CA . PHE A 1 170 ? -6.681 -6.281 25.998 1.00 93.44 170 PHE A CA 1
ATOM 1293 C C . PHE A 1 170 ? -5.797 -6.883 24.914 1.00 93.44 170 PHE A C 1
ATOM 1295 O O . PHE A 1 170 ? -6.295 -7.564 24.028 1.00 93.44 170 PHE A O 1
ATOM 1302 N N . ARG A 1 171 ? -4.479 -6.693 25.000 1.00 88.81 171 ARG A N 1
ATOM 1303 C CA . ARG A 1 171 ? -3.538 -7.361 24.081 1.00 88.81 171 ARG A CA 1
ATOM 1304 C C . ARG A 1 171 ? -3.347 -8.842 24.409 1.00 88.81 171 ARG A C 1
ATOM 1306 O O . ARG A 1 171 ? -3.134 -9.657 23.522 1.00 88.81 171 ARG A O 1
ATOM 1313 N N . GLU A 1 172 ? -3.450 -9.189 25.687 1.00 91.38 172 GLU A N 1
ATOM 1314 C CA . GLU A 1 172 ? -3.272 -10.553 26.180 1.00 91.38 172 GLU A CA 1
ATOM 1315 C C . GLU A 1 172 ? -4.627 -11.218 26.422 1.00 91.38 172 GLU A C 1
ATOM 1317 O O . GLU A 1 172 ? -5.508 -10.641 27.070 1.00 91.38 172 GLU A O 1
ATOM 1322 N N . LEU A 1 173 ? -4.769 -12.455 25.939 1.00 91.88 173 LEU A N 1
ATOM 1323 C CA . LEU A 1 173 ? -5.995 -13.242 26.067 1.00 91.88 173 LEU A CA 1
ATOM 1324 C C . LEU A 1 173 ? -6.394 -13.445 27.536 1.00 91.88 173 LEU A C 1
ATOM 1326 O O . LEU A 1 173 ? -7.561 -13.281 27.875 1.00 91.88 173 LEU A O 1
ATOM 1330 N N . ASP A 1 174 ? -5.435 -13.718 28.421 1.00 94.38 174 ASP A N 1
ATOM 1331 C CA . ASP A 1 174 ? -5.705 -13.977 29.841 1.00 94.38 174 ASP A CA 1
ATOM 1332 C C . ASP A 1 174 ? -6.377 -12.791 30.542 1.00 94.38 174 ASP A C 1
ATOM 1334 O O . ASP A 1 174 ? -7.266 -12.974 31.376 1.00 94.38 174 ASP A O 1
ATOM 1338 N N . ASN A 1 175 ? -5.995 -11.563 30.184 1.00 95.88 175 ASN A N 1
ATOM 1339 C CA . ASN A 1 175 ? -6.603 -10.352 30.735 1.00 95.88 175 ASN A CA 1
ATOM 1340 C C . ASN A 1 175 ? -8.066 -10.231 30.284 1.00 95.88 175 ASN A C 1
ATOM 1342 O O . ASN A 1 175 ? -8.940 -9.901 31.088 1.00 95.88 175 ASN A O 1
ATOM 1346 N N . ALA A 1 176 ? -8.340 -10.569 29.022 1.00 96.12 176 ALA A N 1
ATOM 1347 C CA . ALA A 1 176 ? -9.693 -10.579 28.487 1.00 96.12 176 ALA A CA 1
ATOM 1348 C C . ALA A 1 176 ? -10.553 -11.699 29.085 1.00 96.12 176 ALA A C 1
ATOM 1350 O O . ALA A 1 176 ? -11.708 -11.457 29.421 1.00 96.12 176 ALA A O 1
ATOM 1351 N N . VAL A 1 177 ? -9.995 -12.894 29.295 1.00 96.44 177 VAL A N 1
ATOM 1352 C CA . VAL A 1 177 ? -10.699 -14.007 29.951 1.00 96.44 177 VAL A CA 1
ATOM 1353 C C . VAL A 1 177 ? -11.080 -13.642 31.387 1.00 96.44 177 VAL A C 1
ATOM 1355 O O . VAL A 1 177 ? -12.197 -13.932 31.814 1.00 96.44 177 VAL A O 1
ATOM 1358 N N . ARG A 1 178 ? -10.206 -12.952 32.135 1.00 97.62 178 ARG A N 1
ATOM 1359 C CA . ARG A 1 178 ? -10.549 -12.460 33.482 1.00 97.62 178 ARG A CA 1
ATOM 1360 C C . ARG A 1 178 ? -11.710 -11.463 33.450 1.00 97.62 178 ARG A C 1
ATOM 1362 O O . ARG A 1 178 ? -12.655 -11.624 34.219 1.00 97.62 178 ARG A O 1
ATOM 1369 N N . MET A 1 179 ? -11.673 -10.497 32.531 1.00 97.44 179 MET A N 1
ATOM 1370 C CA . MET A 1 179 ? -12.774 -9.546 32.323 1.00 97.44 179 MET A CA 1
ATOM 1371 C C . MET A 1 179 ? -14.075 -10.260 31.922 1.00 97.44 179 MET A C 1
ATOM 1373 O O . MET A 1 179 ? -15.144 -9.949 32.440 1.00 97.44 179 MET A O 1
ATOM 1377 N N . GLU A 1 180 ? -14.001 -11.254 31.036 1.00 98.00 180 GLU A N 1
ATOM 1378 C CA . GLU A 1 180 ? -15.162 -12.041 30.622 1.00 98.00 180 GLU A CA 1
ATOM 1379 C C . GLU A 1 180 ? -15.809 -12.766 31.811 1.00 98.00 180 GLU A C 1
ATOM 1381 O O . GLU A 1 180 ? -17.026 -12.711 31.990 1.00 98.00 180 GLU A O 1
ATOM 1386 N N . GLN A 1 181 ? -15.003 -13.424 32.648 1.00 97.69 181 GLN A N 1
ATOM 1387 C CA . GLN A 1 181 ? -15.490 -14.120 33.839 1.00 97.69 181 GLN A CA 1
ATOM 1388 C C . GLN A 1 181 ? -16.159 -13.160 34.826 1.00 97.69 181 GLN A C 1
ATOM 1390 O O . GLN A 1 181 ? -17.178 -13.510 35.424 1.00 97.69 181 GLN A O 1
ATOM 1395 N N . GLU A 1 182 ? -15.614 -11.957 34.989 1.00 97.81 182 GLU A N 1
ATOM 1396 C CA . GLU A 1 182 ? -16.205 -10.923 35.835 1.00 97.81 182 GLU A CA 1
ATOM 1397 C C . GLU A 1 182 ? -17.562 -10.463 35.289 1.00 97.81 182 GLU A C 1
ATOM 1399 O O . GLU A 1 182 ? -18.559 -10.505 36.008 1.00 97.81 182 GLU A O 1
ATOM 1404 N N . LEU A 1 183 ? -17.652 -10.152 33.995 1.00 98.12 183 LEU A N 1
ATOM 1405 C CA . LEU A 1 183 ? -18.914 -9.789 33.342 1.00 98.12 183 LEU A CA 1
ATOM 1406 C C . LEU A 1 183 ? -19.970 -10.899 33.463 1.00 98.12 183 LEU A C 1
ATOM 1408 O O . LEU A 1 183 ? -21.133 -10.621 33.760 1.00 98.12 183 LEU A O 1
ATOM 1412 N N . ARG A 1 184 ? -19.576 -12.170 33.317 1.00 97.56 184 ARG A N 1
ATOM 1413 C CA . ARG A 1 184 ? -20.481 -13.312 33.528 1.00 97.56 184 ARG A CA 1
ATOM 1414 C C . ARG A 1 184 ? -20.984 -13.402 34.969 1.00 97.56 184 ARG A C 1
ATOM 1416 O O . ARG A 1 184 ? -22.154 -13.714 35.174 1.00 97.56 184 ARG A O 1
ATOM 1423 N N . ARG A 1 185 ? -20.148 -13.095 35.971 1.00 97.12 185 ARG A N 1
ATOM 1424 C CA . ARG A 1 185 ? -20.572 -13.035 37.389 1.00 97.12 185 ARG A CA 1
ATOM 1425 C C . ARG A 1 185 ? -21.604 -11.937 37.642 1.00 97.12 185 ARG A C 1
ATOM 1427 O O . ARG A 1 185 ? -22.463 -12.113 38.498 1.00 97.12 185 ARG A O 1
ATOM 1434 N N . TYR A 1 186 ? -21.549 -10.851 36.876 1.00 96.62 186 TYR A N 1
ATOM 1435 C CA . TYR A 1 186 ? -22.555 -9.784 36.881 1.00 96.62 186 TYR A CA 1
ATOM 1436 C C . TYR A 1 186 ? -23.803 -10.114 36.040 1.00 96.62 186 TYR A C 1
ATOM 1438 O O . TYR A 1 186 ? -24.728 -9.307 35.972 1.00 96.62 186 TYR A O 1
ATOM 1446 N N . GLY A 1 187 ? -23.862 -11.302 35.428 1.00 96.62 187 GLY A N 1
ATOM 1447 C CA . GLY A 1 187 ? -25.030 -11.799 34.698 1.00 96.62 187 GLY A CA 1
ATOM 1448 C C . GLY A 1 187 ? -25.073 -11.425 33.216 1.00 96.62 187 GLY A C 1
ATOM 1449 O O . GLY A 1 187 ? -26.107 -11.613 32.577 1.00 96.62 187 GLY A O 1
ATOM 1450 N N . TYR A 1 188 ? -23.982 -10.909 32.645 1.00 96.94 188 TYR A N 1
ATOM 1451 C CA . TYR A 1 188 ? -23.932 -10.602 31.217 1.00 96.94 188 TYR A CA 1
ATOM 1452 C C . TYR A 1 188 ? -23.646 -11.849 30.378 1.00 96.94 188 TYR A C 1
ATOM 1454 O O . TYR A 1 188 ? -22.752 -12.638 30.686 1.00 96.94 188 TYR A O 1
ATOM 1462 N N . ASN A 1 189 ? -24.358 -11.978 29.257 1.00 95.81 189 ASN A N 1
ATOM 1463 C CA . ASN A 1 189 ? -23.941 -12.866 28.177 1.00 95.81 189 ASN A CA 1
ATOM 1464 C C . ASN A 1 189 ? -22.721 -12.258 27.496 1.00 95.81 189 ASN A C 1
ATOM 1466 O O . ASN A 1 189 ? -22.751 -11.086 27.123 1.00 95.81 189 ASN A O 1
ATOM 1470 N N . THR A 1 190 ? -21.668 -13.049 27.323 1.00 97.19 190 THR A N 1
ATOM 1471 C CA . THR A 1 190 ? -20.403 -12.566 26.774 1.00 97.19 190 THR A CA 1
ATOM 1472 C C . THR A 1 190 ? -20.015 -13.318 25.513 1.00 97.19 190 THR A C 1
ATOM 1474 O O . THR A 1 190 ? -20.236 -14.522 25.385 1.00 97.19 190 THR A O 1
ATOM 1477 N N . PHE A 1 191 ? -19.389 -12.595 24.593 1.00 95.94 191 PHE A N 1
ATOM 1478 C CA . PHE A 1 191 ? -18.711 -13.158 23.438 1.00 95.94 191 PHE A CA 1
ATOM 1479 C C . PHE A 1 191 ? -17.356 -12.471 23.277 1.00 95.94 191 PHE A C 1
ATOM 1481 O O . PHE A 1 191 ? -17.288 -11.250 23.117 1.00 95.94 191 PHE A O 1
ATOM 1488 N N . LEU A 1 192 ? -16.275 -13.244 23.361 1.00 95.50 192 LEU A N 1
ATOM 1489 C CA . LEU A 1 192 ? -14.923 -12.736 23.162 1.00 95.50 192 LEU A CA 1
ATOM 1490 C C . LEU A 1 192 ? -14.693 -12.460 21.672 1.00 95.50 192 LEU A C 1
ATOM 1492 O O . LEU A 1 192 ? -14.881 -13.341 20.835 1.00 95.50 192 LEU A O 1
ATOM 1496 N N . VAL A 1 193 ? -14.251 -11.250 21.343 1.00 93.44 193 VAL A N 1
ATOM 1497 C CA . VAL A 1 193 ? -13.904 -10.847 19.977 1.00 93.44 193 VAL A CA 1
ATOM 1498 C C . VAL A 1 193 ? -12.468 -10.356 19.915 1.00 93.44 193 VAL A C 1
ATOM 1500 O O . VAL A 1 193 ? -11.977 -9.744 20.859 1.00 93.44 193 VAL A O 1
ATOM 1503 N N . ARG A 1 194 ? -11.806 -10.599 18.784 1.00 92.12 194 ARG A N 1
ATOM 1504 C CA . ARG A 1 194 ? -10.470 -10.088 18.475 1.00 92.12 194 ARG A CA 1
ATOM 1505 C C . ARG A 1 194 ? -10.579 -9.135 17.289 1.00 92.12 194 ARG A C 1
ATOM 1507 O O . ARG A 1 194 ? -11.094 -9.530 16.239 1.00 92.12 194 ARG A O 1
ATOM 1514 N N . ARG A 1 195 ? -10.230 -7.866 17.503 1.00 85.50 195 ARG A N 1
ATOM 1515 C CA . ARG A 1 195 ? -10.365 -6.779 16.520 1.00 85.50 195 ARG A CA 1
ATOM 1516 C C . ARG A 1 195 ? -9.270 -5.729 16.722 1.00 85.50 195 ARG A C 1
ATOM 1518 O O . ARG A 1 195 ? -8.834 -5.568 17.862 1.00 85.50 195 ARG A O 1
ATOM 1525 N N . PRO A 1 196 ? -8.890 -4.969 15.684 1.00 80.31 196 PRO A N 1
ATOM 1526 C CA . PRO A 1 196 ? -8.092 -3.753 15.839 1.00 80.31 196 PRO A CA 1
ATOM 1527 C C . PRO A 1 196 ? -8.693 -2.778 16.866 1.00 80.31 196 PRO A C 1
ATOM 1529 O O . PRO A 1 196 ? -9.877 -2.871 17.223 1.00 80.31 196 PRO A O 1
ATOM 1532 N N . ALA A 1 197 ? -7.879 -1.838 17.357 1.00 65.00 197 ALA A N 1
ATOM 1533 C CA . ALA A 1 197 ? -8.394 -0.727 18.156 1.00 65.00 197 ALA A CA 1
ATOM 1534 C C . ALA A 1 197 ? -9.486 0.017 17.372 1.00 65.00 197 ALA A C 1
ATOM 1536 O O . ALA A 1 197 ? -9.353 0.257 16.177 1.00 65.00 197 ALA A O 1
ATOM 1537 N N . VAL A 1 198 ? -10.578 0.360 18.052 1.00 61.00 198 VAL A N 1
ATOM 1538 C CA . VAL A 1 198 ? -11.653 1.154 17.451 1.00 61.00 198 VAL A CA 1
ATOM 1539 C C . VAL A 1 198 ? -11.177 2.606 17.426 1.00 61.00 198 VAL A C 1
ATOM 1541 O O . VAL A 1 198 ? -10.886 3.147 18.496 1.00 61.00 198 VAL A O 1
ATOM 1544 N N . SER A 1 199 ? -11.038 3.187 16.232 1.00 48.06 199 SER A N 1
ATOM 1545 C CA . SER A 1 199 ? -10.747 4.611 16.021 1.00 48.06 199 SER A CA 1
ATOM 1546 C C . SER A 1 199 ? -11.976 5.498 16.193 1.00 48.06 199 SER A C 1
ATOM 1548 O O . SER A 1 199 ? -13.117 5.015 15.992 1.00 48.06 199 SER A O 1
#